Protein AF-A0A6V3ZD37-F1 (afdb_monomer)

pLDDT: mean 78.62, std 16.14, range [29.0, 93.31]

Solvent-accessible surface area (backbone atoms only — not comparable to full-atom values): 12031 Å² total; per-residue (Å²): 119,72,80,68,39,72,80,34,62,48,59,78,82,65,86,86,73,52,57,88,85,44,69,66,36,48,53,50,53,54,55,57,76,24,65,82,36,88,35,65,67,94,49,50,67,88,45,22,54,75,76,39,46,65,54,17,51,50,27,21,60,34,34,78,69,10,51,38,20,32,50,53,44,52,51,50,26,50,72,78,50,78,22,59,62,68,36,38,39,63,71,60,70,47,58,49,58,94,91,40,65,24,71,80,38,50,62,41,34,71,65,40,43,45,51,40,6,59,78,36,25,62,58,37,42,51,42,45,48,50,51,53,27,63,76,62,38,28,21,80,54,44,67,54,37,11,52,51,50,48,52,52,52,41,49,51,49,22,51,53,32,48,57,46,19,76,77,38,66,90,38,41,67,56,18,53,50,40,42,51,50,39,52,52,51,53,35,50,52,42,2,18,53,46,38,36,50,49,54,54,56,52,50,57,62,69,68,61,77,84,82,79,84,78,80,79,78,70,79,82,126

Secondary structure (DSSP, 8-state):
-HHHHTTS--SPPPTTS--TT-HHHHHHHHHHHTTT-SB--SS-TTTHHHH-HHHHHHHHHHHHTTHHHHHHHHHHHHHHSSGGGG--GGGGSSSEETTEE-TTSSTT-HHHHHHHHHHSHHHHHHHHHHHHHHHTTBPPPHHHHHHHHHHHHHHHHHHHHHHHHHH-GGGHHHHHHHHHHHHHHHHHHHHHHHHHHHHHHHHHHHH-SS-----------

Mean predicted aligned error: 9.12 Å

Foldseek 3Di:
DVPQLVVFFLDQDDLPPQPPPDLVSLVSVLLVVLQPFDAAQPAALVCLCVVCVPLLVVQLVVLQQLNLLLVLLQLLCVQQHVGLQCDFQLNCSRQDDPNDGSVPPQHSDSVSSSCCSRVPVLSSLVSSLSSLCVLRSHHHGSSVRSLVVVLVVLVVVLVVLVVVCVVPVVSVVVSVVSVVVSSSSSSSSSSSSSSSSVVSSVVVVVVDDDDDDPDDPDPDD

Nearest PDB structures (foldseek):
  8ywa-assembly1_B  TM=2.136E-01  e=8.972E+00  Homo sapiens

Radius of gyration: 17.99 Å; Cα contacts (8 Å, |Δi|>4): 292; chains: 1; bounding box: 51×39×46 Å

Sequence (221 aa):
MACILCLFPDTPPNSNEARKGSSMAQQSDLILARVNNANTFQVDLKDAPCVDPLACVANCVCSAYGCTACYWRKRVLEQYGNGIQDFVCFQGYMPKVCCVPTEGCFPGSPIGICLEGFCCTVFSLSITRIMVMDRKNIKPNGTDYQIIHFANCLGCLACVCMLASIVNPDLEEVAQCIDNLFTLVMLSVAGCMGVQIYHELKLDAKVAPTGAAPHAQQMER

Organism: NCBI:txid72548

Structure (mmCIF, N/CA/C/O backbone):
data_AF-A0A6V3ZD37-F1
#
_entry.id   AF-A0A6V3ZD37-F1
#
loop_
_atom_site.group_PDB
_atom_site.id
_atom_site.type_symbol
_atom_site.label_atom_id
_atom_site.label_alt_id
_atom_site.label_comp_id
_atom_site.label_asym_id
_atom_site.label_entity_id
_atom_site.label_seq_id
_atom_site.pdbx_PDB_ins_code
_atom_site.Cartn_x
_atom_site.Cartn_y
_atom_site.Cartn_z
_atom_site.occupancy
_atom_site.B_iso_or_equiv
_atom_site.auth_seq_id
_atom_site.auth_comp_id
_atom_site.auth_asym_id
_atom_site.auth_atom_id
_atom_site.pdbx_PDB_model_num
ATOM 1 N N . MET A 1 1 ? -8.548 -16.788 2.040 1.00 48.03 1 MET A N 1
ATOM 2 C CA . MET A 1 1 ? -8.857 -15.436 1.518 1.00 48.03 1 MET A CA 1
ATOM 3 C C . MET A 1 1 ? -9.719 -15.442 0.247 1.00 48.03 1 MET A C 1
ATOM 5 O O . MET A 1 1 ? -10.501 -14.518 0.091 1.00 48.03 1 MET A O 1
ATOM 9 N N . ALA A 1 2 ? -9.663 -16.472 -0.615 1.00 44.91 2 ALA A N 1
ATOM 10 C CA . ALA A 1 2 ? -10.411 -16.504 -1.885 1.00 44.91 2 ALA A CA 1
ATOM 11 C C . ALA A 1 2 ? -11.954 -16.432 -1.764 1.00 44.91 2 ALA A C 1
ATOM 13 O O . ALA A 1 2 ? -12.589 -15.807 -2.600 1.00 44.91 2 ALA A O 1
ATOM 14 N N . CYS A 1 3 ? -12.563 -17.007 -0.719 1.00 51.50 3 CYS A N 1
ATOM 15 C CA . CYS A 1 3 ? -14.029 -17.146 -0.645 1.00 51.50 3 CYS A CA 1
ATOM 16 C C . CYS A 1 3 ? -14.788 -15.824 -0.391 1.00 51.50 3 CYS A C 1
ATOM 18 O O . CYS A 1 3 ? -15.909 -15.659 -0.857 1.00 51.50 3 CYS A O 1
ATOM 20 N N . ILE A 1 4 ? -14.184 -14.870 0.332 1.00 61.41 4 ILE A N 1
ATOM 21 C CA . ILE A 1 4 ? -14.829 -13.583 0.674 1.00 61.41 4 ILE A CA 1
ATOM 22 C C . ILE A 1 4 ? -14.694 -12.576 -0.476 1.00 61.41 4 ILE A C 1
ATOM 24 O O . ILE A 1 4 ? -15.599 -11.783 -0.714 1.00 61.41 4 ILE A O 1
ATOM 28 N N . LEU A 1 5 ? -13.593 -12.634 -1.230 1.00 60.16 5 LEU A N 1
ATOM 29 C CA . LEU A 1 5 ? -13.347 -11.727 -2.354 1.00 60.16 5 LEU A CA 1
ATOM 30 C C . LEU A 1 5 ? -14.284 -11.989 -3.541 1.00 60.16 5 LEU A C 1
ATOM 32 O O . LEU A 1 5 ? -14.593 -11.054 -4.268 1.00 60.16 5 LEU A O 1
ATOM 36 N N . CYS A 1 6 ? -14.815 -13.210 -3.685 1.00 64.06 6 CYS A N 1
ATOM 37 C CA . CYS A 1 6 ? -15.828 -13.546 -4.692 1.00 64.06 6 CYS A CA 1
ATOM 38 C C . CYS A 1 6 ? -17.151 -12.777 -4.533 1.00 64.06 6 CYS A C 1
ATOM 40 O O . CYS A 1 6 ? -17.945 -12.752 -5.468 1.00 64.06 6 CYS A O 1
ATOM 42 N N . LEU A 1 7 ? -17.398 -12.163 -3.369 1.00 72.38 7 LEU A N 1
ATOM 43 C CA . LEU A 1 7 ? -18.562 -11.299 -3.146 1.00 72.38 7 LEU A CA 1
ATOM 44 C C . LEU A 1 7 ? -18.397 -9.915 -3.787 1.00 72.38 7 LEU A C 1
ATOM 46 O O . LEU A 1 7 ? -19.375 -9.180 -3.909 1.00 72.38 7 LEU A O 1
ATOM 50 N N . PHE A 1 8 ? -17.175 -9.558 -4.184 1.00 76.12 8 PHE A N 1
ATOM 51 C CA . PHE A 1 8 ? -16.855 -8.265 -4.766 1.00 76.12 8 PHE A CA 1
ATOM 52 C C . PHE A 1 8 ? -16.544 -8.409 -6.258 1.00 76.12 8 PHE A C 1
ATOM 54 O O . PHE A 1 8 ? -15.874 -9.369 -6.658 1.00 76.12 8 PHE A O 1
ATOM 61 N N . PRO A 1 9 ? -17.005 -7.457 -7.089 1.00 75.81 9 PRO A N 1
ATOM 62 C CA . PRO A 1 9 ? -16.735 -7.493 -8.515 1.00 75.81 9 PRO A CA 1
ATOM 63 C C . PRO A 1 9 ? -15.233 -7.346 -8.775 1.00 75.81 9 PRO A C 1
ATOM 65 O O . PRO A 1 9 ? -14.552 -6.533 -8.144 1.00 75.81 9 PRO A O 1
ATOM 68 N N . ASP A 1 10 ? -14.742 -8.153 -9.711 1.00 77.56 10 ASP A N 1
ATOM 69 C CA . ASP A 1 10 ? -13.376 -8.170 -10.243 1.00 77.56 10 ASP A CA 1
ATOM 70 C C . ASP A 1 10 ? -13.183 -7.192 -11.412 1.00 77.56 10 ASP A C 1
ATOM 72 O O . ASP A 1 10 ? -12.079 -7.034 -11.934 1.00 77.56 10 ASP A O 1
ATOM 76 N N . THR A 1 11 ? -14.254 -6.515 -11.816 1.00 74.25 11 THR A N 1
ATOM 77 C CA . THR A 1 11 ? -14.242 -5.486 -12.849 1.00 74.25 11 THR A CA 1
ATOM 78 C C . THR A 1 11 ? -13.875 -4.116 -12.276 1.00 74.25 11 THR A C 1
ATOM 80 O O . THR A 1 11 ? -14.224 -3.814 -11.128 1.00 74.25 11 THR A O 1
ATOM 83 N N . PRO A 1 12 ? -13.234 -3.242 -13.075 1.00 68.94 12 PRO A N 1
ATOM 84 C CA . PRO A 1 12 ? -12.983 -1.868 -12.667 1.00 68.94 12 PRO A CA 1
ATOM 85 C C . PRO A 1 12 ? -14.291 -1.127 -12.337 1.00 68.94 12 PRO A C 1
ATOM 87 O O . PRO A 1 12 ? -15.336 -1.434 -12.918 1.00 68.94 12 PRO A O 1
ATOM 90 N N . PRO A 1 13 ? -14.251 -0.136 -11.429 1.00 65.25 13 PRO A N 1
ATOM 91 C CA . PRO A 1 13 ? -15.408 0.707 -11.146 1.00 65.25 13 PRO A CA 1
ATOM 92 C C . PRO A 1 13 ? -15.837 1.465 -12.412 1.00 65.25 13 PRO A C 1
ATOM 94 O O . PRO A 1 13 ? -14.997 1.998 -13.130 1.00 65.25 13 PRO A O 1
ATOM 97 N N . ASN A 1 14 ? -17.138 1.533 -12.704 1.00 59.75 14 ASN A N 1
ATOM 98 C CA . ASN A 1 14 ? -17.637 2.269 -13.869 1.00 59.75 14 ASN A CA 1
ATOM 99 C C . ASN A 1 14 ? -17.376 3.779 -13.704 1.00 59.75 14 ASN A C 1
ATOM 101 O O . ASN A 1 14 ? -17.683 4.352 -12.658 1.00 59.75 14 ASN A O 1
ATOM 105 N N . SER A 1 15 ? -16.891 4.447 -14.760 1.00 53.34 15 SER A N 1
ATOM 106 C CA . SER A 1 15 ? -16.535 5.884 -14.779 1.00 53.34 15 SER A CA 1
ATOM 107 C C . SER A 1 15 ? -17.651 6.843 -14.334 1.00 53.34 15 SER A C 1
ATOM 109 O O . SER A 1 15 ? -17.397 8.015 -14.072 1.00 53.34 15 SER A 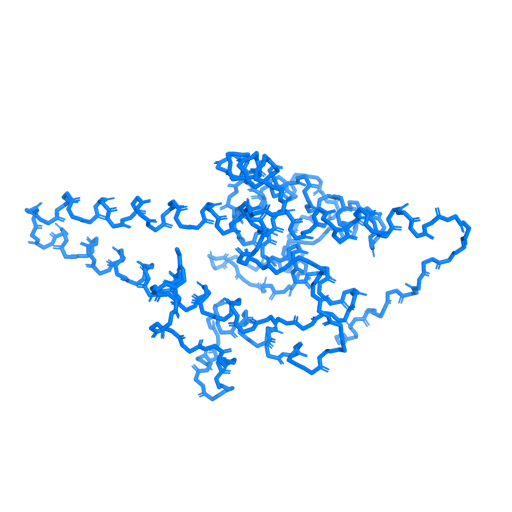O 1
ATOM 111 N N . ASN A 1 16 ? -18.896 6.365 -14.270 1.00 48.16 16 ASN A N 1
ATOM 112 C CA . ASN A 1 16 ? -20.088 7.180 -14.047 1.00 48.16 16 ASN A CA 1
ATOM 113 C C . ASN A 1 16 ? -20.525 7.276 -12.573 1.00 48.16 16 ASN A C 1
ATOM 115 O O . ASN A 1 16 ? -21.426 8.057 -12.279 1.00 48.16 16 ASN A O 1
ATOM 119 N N . GLU A 1 17 ? -19.893 6.545 -11.643 1.00 49.75 17 GLU A N 1
ATOM 120 C CA . GLU A 1 17 ? -20.200 6.632 -10.198 1.00 49.75 17 GLU A CA 1
ATOM 121 C C . GLU A 1 17 ? -19.166 7.431 -9.384 1.00 49.75 17 GLU A C 1
ATOM 123 O O . GLU A 1 17 ? -19.328 7.645 -8.179 1.00 49.75 17 GLU A O 1
ATOM 128 N N . ALA A 1 18 ? -18.120 7.946 -10.037 1.00 44.66 18 ALA A N 1
ATOM 129 C CA . ALA A 1 18 ? -17.144 8.834 -9.423 1.00 44.66 18 ALA A CA 1
ATOM 130 C C . ALA A 1 18 ? -17.809 10.175 -9.058 1.00 44.66 18 ALA A C 1
ATOM 132 O O . ALA A 1 18 ? -17.925 11.094 -9.873 1.00 44.66 18 ALA A O 1
ATOM 133 N N . ARG A 1 19 ? -18.263 10.309 -7.805 1.00 46.69 19 ARG A N 1
ATOM 134 C CA . ARG A 1 19 ? -18.633 11.599 -7.202 1.00 46.69 19 ARG A CA 1
ATOM 135 C C . ARG A 1 19 ? -17.448 12.560 -7.373 1.00 46.69 19 ARG A C 1
ATOM 137 O O . ARG A 1 19 ? -16.470 12.479 -6.629 1.00 46.69 19 ARG A O 1
ATOM 144 N N . LYS A 1 20 ? -17.532 13.453 -8.369 1.00 38.50 20 LYS A N 1
ATOM 145 C CA . LYS A 1 20 ? -16.529 14.487 -8.663 1.00 38.50 20 LYS A CA 1
ATOM 146 C C . LYS A 1 20 ? -16.158 15.221 -7.371 1.00 38.50 20 LYS A C 1
ATOM 148 O O . LYS A 1 20 ? -16.972 15.964 -6.830 1.00 38.50 20 LYS A O 1
ATOM 153 N N . GLY A 1 21 ? -14.936 15.002 -6.884 1.00 47.28 21 GLY A N 1
ATOM 154 C CA . GLY A 1 21 ? -14.346 15.772 -5.785 1.00 47.28 21 GLY A CA 1
ATOM 155 C C . GLY A 1 21 ? -14.012 15.017 -4.495 1.00 47.28 21 GLY A C 1
ATOM 156 O O . GLY A 1 21 ? -13.467 15.650 -3.593 1.00 47.28 21 GLY A O 1
ATOM 157 N N . SER A 1 22 ? -14.278 13.709 -4.370 1.00 53.25 22 SER A N 1
ATOM 158 C CA . SER A 1 22 ? -13.747 12.931 -3.237 1.00 53.25 22 SER A CA 1
ATOM 159 C C . SER A 1 22 ? -12.359 12.359 -3.554 1.00 53.25 22 SER A C 1
ATOM 161 O O . SER A 1 22 ? -12.077 11.953 -4.681 1.00 53.25 22 SER A O 1
ATOM 163 N N . SER A 1 23 ? -11.489 12.298 -2.543 1.00 50.44 23 SER A N 1
ATOM 164 C CA . SER A 1 23 ? -10.140 11.715 -2.645 1.00 50.44 23 SER A CA 1
ATOM 165 C C . SER A 1 23 ? -10.161 10.262 -3.165 1.00 50.44 23 SER A C 1
ATOM 167 O O . SER A 1 23 ? -9.268 9.846 -3.899 1.00 50.44 23 SER A O 1
ATOM 169 N N . MET A 1 24 ? -11.238 9.524 -2.874 1.00 50.50 24 MET A N 1
ATOM 170 C CA . MET A 1 24 ? -11.448 8.146 -3.326 1.00 50.50 24 MET A CA 1
ATOM 171 C C . MET A 1 24 ? -11.842 8.039 -4.810 1.00 50.50 24 MET A C 1
ATOM 173 O O . MET A 1 24 ? -11.389 7.124 -5.492 1.00 50.50 24 MET A O 1
ATOM 177 N N . ALA A 1 25 ? -12.643 8.982 -5.325 1.00 55.25 25 ALA A N 1
ATOM 178 C CA . ALA A 1 25 ? -13.020 9.032 -6.742 1.00 55.25 25 ALA A CA 1
ATOM 179 C C . ALA A 1 25 ? -11.803 9.319 -7.643 1.00 55.25 25 ALA A C 1
ATOM 181 O O . ALA A 1 25 ? -11.665 8.770 -8.732 1.00 55.25 25 ALA A O 1
ATOM 182 N N . GLN A 1 26 ? -10.860 10.122 -7.149 1.00 62.84 26 GLN A N 1
ATOM 183 C CA . GLN A 1 26 ? -9.615 10.406 -7.865 1.00 62.84 26 GLN A CA 1
ATOM 184 C C . GLN A 1 26 ? -8.709 9.171 -7.942 1.00 62.84 26 GLN A C 1
ATOM 186 O O . GLN A 1 26 ? -8.080 8.919 -8.967 1.00 62.84 26 GLN A O 1
ATOM 191 N N . GLN A 1 27 ? -8.686 8.349 -6.890 1.00 64.00 27 GLN A N 1
ATOM 192 C CA . GLN A 1 27 ? -7.941 7.092 -6.897 1.00 64.00 27 GLN A CA 1
ATOM 193 C C . GLN A 1 27 ? -8.547 6.070 -7.874 1.00 64.00 27 GLN A C 1
ATOM 195 O O . GLN A 1 27 ? -7.795 5.371 -8.554 1.00 64.00 27 GLN A O 1
ATOM 200 N N . SER A 1 28 ? -9.878 6.011 -8.013 1.00 64.44 28 SER A N 1
ATOM 201 C CA . SER A 1 28 ? -10.514 5.168 -9.036 1.00 64.44 28 SER A CA 1
ATOM 202 C C . SER A 1 28 ? -10.220 5.640 -10.461 1.00 64.44 28 SER A C 1
ATOM 204 O O . SER A 1 28 ? -9.951 4.796 -11.312 1.00 64.44 28 SER A O 1
ATOM 206 N N . ASP A 1 29 ? -10.186 6.953 -10.715 1.00 68.12 29 ASP A N 1
ATOM 207 C CA . ASP A 1 29 ? -9.852 7.511 -12.036 1.00 68.12 29 ASP A CA 1
ATOM 208 C C . ASP A 1 29 ? -8.417 7.166 -12.449 1.00 68.12 29 ASP A C 1
ATOM 210 O O . ASP A 1 29 ? -8.150 6.798 -13.595 1.00 68.12 29 ASP A O 1
ATOM 214 N N . LEU A 1 30 ? -7.487 7.203 -11.490 1.00 71.06 30 LEU A N 1
ATOM 215 C CA . LEU A 1 30 ? -6.129 6.721 -11.706 1.00 71.06 30 LEU A CA 1
ATOM 216 C C . LEU A 1 30 ? -6.144 5.235 -12.095 1.00 71.06 30 LEU A C 1
ATOM 218 O O . LEU A 1 30 ? -5.594 4.841 -13.124 1.00 71.06 30 LEU A O 1
ATOM 222 N N . ILE A 1 31 ? -6.799 4.383 -11.320 1.00 70.50 31 ILE A N 1
ATOM 223 C CA . ILE A 1 31 ? -6.832 2.948 -11.620 1.00 70.50 31 ILE A CA 1
ATOM 224 C C . ILE A 1 31 ? -7.479 2.681 -12.998 1.00 70.50 31 ILE A C 1
ATOM 226 O O . ILE A 1 31 ? -6.985 1.837 -13.747 1.00 70.50 31 ILE A O 1
ATOM 230 N N . LEU A 1 32 ? -8.510 3.445 -13.372 1.00 73.44 32 LEU A N 1
ATOM 231 C CA . LEU A 1 32 ? -9.180 3.386 -14.676 1.00 73.44 32 LEU A CA 1
ATOM 232 C C . LEU A 1 32 ? -8.264 3.762 -15.846 1.00 73.44 32 LEU A C 1
ATOM 234 O O . LEU A 1 32 ? -8.269 3.078 -16.869 1.00 73.44 32 LEU A O 1
ATOM 238 N N . ALA A 1 33 ? -7.420 4.784 -15.683 1.00 75.31 33 ALA A N 1
ATOM 239 C CA . ALA A 1 33 ? -6.459 5.198 -16.708 1.00 75.31 33 ALA A CA 1
ATOM 240 C C . ALA A 1 33 ? -5.453 4.091 -17.086 1.00 75.31 33 ALA A C 1
ATOM 242 O O . ALA A 1 33 ? -4.829 4.153 -18.141 1.00 75.31 33 ALA A O 1
ATOM 243 N N . ARG A 1 34 ? -5.305 3.064 -16.238 1.00 77.88 34 ARG A N 1
ATOM 244 C CA . ARG A 1 34 ? -4.321 1.980 -16.379 1.00 77.88 34 ARG A CA 1
ATOM 245 C C . ARG A 1 34 ? -4.940 0.652 -16.820 1.00 77.88 34 ARG A C 1
ATOM 247 O O . ARG A 1 34 ? -4.219 -0.330 -16.958 1.00 77.88 34 ARG A O 1
ATOM 254 N N . VAL A 1 35 ? -6.253 0.595 -17.060 1.00 75.88 35 VAL A N 1
ATOM 255 C CA . VAL A 1 35 ? -6.962 -0.644 -17.454 1.00 75.88 35 VAL A CA 1
ATOM 256 C C . VAL A 1 35 ? -6.418 -1.222 -18.768 1.00 75.88 35 VAL A C 1
ATOM 258 O O . VAL A 1 35 ? -6.339 -2.439 -18.921 1.00 75.88 35 VAL A O 1
ATOM 261 N N . ASN A 1 36 ? -5.987 -0.354 -19.687 1.00 76.75 36 ASN A N 1
ATOM 262 C CA . ASN A 1 36 ? -5.508 -0.729 -21.023 1.00 76.75 36 ASN A CA 1
ATOM 263 C C . ASN A 1 36 ? -3.981 -0.904 -21.116 1.00 76.75 36 ASN A C 1
ATOM 265 O O . ASN A 1 36 ? -3.445 -1.014 -22.217 1.00 76.75 36 ASN A O 1
ATOM 269 N N . ASN A 1 37 ? -3.275 -0.900 -19.986 1.00 82.25 37 ASN A N 1
ATOM 270 C CA . ASN A 1 37 ? -1.824 -1.051 -19.963 1.00 82.25 37 ASN A CA 1
ATOM 271 C C . ASN A 1 37 ? -1.384 -2.453 -20.433 1.00 82.25 37 ASN A C 1
ATOM 273 O O . ASN A 1 37 ? -2.094 -3.445 -20.243 1.00 82.25 37 ASN A O 1
ATOM 277 N N . ALA A 1 38 ? -0.201 -2.538 -21.050 1.00 79.69 38 ALA A N 1
ATOM 278 C CA . ALA A 1 38 ? 0.264 -3.759 -21.714 1.00 79.69 38 ALA A CA 1
ATOM 279 C C . ALA A 1 38 ? 0.796 -4.826 -20.741 1.00 79.69 38 ALA A C 1
ATOM 281 O O . ALA A 1 38 ? 0.645 -6.021 -20.999 1.00 79.69 38 ALA A O 1
ATOM 282 N N . ASN A 1 39 ? 1.403 -4.406 -19.627 1.00 85.69 39 ASN A N 1
ATOM 283 C CA . ASN A 1 39 ? 2.096 -5.303 -18.702 1.00 85.69 39 ASN A CA 1
ATOM 284 C C . ASN A 1 39 ? 1.239 -5.639 -17.475 1.00 85.69 39 ASN A C 1
ATOM 286 O O . ASN A 1 39 ? 0.312 -4.913 -17.131 1.00 85.69 39 ASN A O 1
ATOM 290 N N . THR A 1 40 ? 1.570 -6.722 -16.777 1.00 85.75 40 THR A N 1
ATOM 291 C CA . THR A 1 40 ? 0.999 -7.088 -15.469 1.00 85.75 40 THR A CA 1
ATOM 292 C C . THR A 1 40 ? 2.101 -7.124 -14.418 1.00 85.75 40 THR A C 1
ATOM 294 O O . THR A 1 40 ? 3.281 -7.232 -14.758 1.00 85.75 40 THR A O 1
ATOM 297 N N . PHE A 1 41 ? 1.726 -7.047 -13.141 1.00 85.19 41 PHE A N 1
ATOM 298 C CA . PHE A 1 41 ? 2.673 -7.339 -12.070 1.00 85.19 41 PHE A CA 1
ATOM 299 C C . PHE A 1 41 ? 3.192 -8.771 -12.196 1.00 85.19 41 PHE A C 1
ATOM 301 O O . PHE A 1 41 ? 2.477 -9.679 -12.614 1.00 85.19 41 PHE A O 1
ATOM 308 N N . GLN A 1 42 ? 4.443 -8.962 -11.804 1.00 86.25 42 GLN A N 1
ATOM 309 C CA . GLN A 1 42 ? 5.110 -10.262 -11.794 1.00 86.25 42 GLN A CA 1
ATOM 310 C C . GLN A 1 42 ? 4.614 -11.149 -10.658 1.00 86.25 42 GLN A C 1
ATOM 312 O O . GLN A 1 42 ? 4.596 -12.372 -10.769 1.00 86.25 42 GLN A O 1
ATOM 317 N N . VAL A 1 43 ? 4.207 -10.516 -9.559 1.00 87.94 43 VAL A N 1
ATOM 318 C CA . VAL A 1 43 ? 3.571 -11.171 -8.423 1.00 87.94 43 VAL A CA 1
ATOM 319 C C . VAL A 1 43 ? 2.199 -10.545 -8.230 1.00 87.94 43 VAL A C 1
ATOM 321 O O . VAL A 1 43 ? 2.080 -9.356 -7.927 1.00 87.94 43 VAL A O 1
ATOM 324 N N . ASP A 1 44 ? 1.155 -11.349 -8.385 1.00 87.12 44 ASP A N 1
ATOM 325 C CA . ASP A 1 44 ? -0.209 -10.936 -8.076 1.00 87.12 44 ASP A CA 1
ATOM 326 C C . ASP A 1 44 ? -0.366 -10.667 -6.577 1.00 87.12 44 ASP A C 1
ATOM 328 O O . ASP A 1 44 ? 0.250 -11.319 -5.733 1.00 87.12 44 ASP A O 1
ATOM 332 N N . LEU A 1 45 ? -1.242 -9.725 -6.221 1.00 86.25 45 LEU A N 1
ATOM 333 C CA . LEU A 1 45 ? -1.390 -9.284 -4.831 1.00 86.25 45 LEU A CA 1
ATOM 334 C C . LEU A 1 45 ? -1.890 -10.422 -3.924 1.00 86.25 45 LEU A C 1
ATOM 336 O O . LEU A 1 45 ? -1.475 -10.519 -2.773 1.00 86.25 45 LEU A O 1
ATOM 340 N N . LYS A 1 46 ? -2.725 -11.319 -4.467 1.00 86.12 46 LYS A N 1
ATOM 341 C CA . LYS A 1 46 ? -3.199 -12.543 -3.793 1.00 86.12 46 LYS A CA 1
ATOM 342 C C . LYS A 1 46 ? -2.104 -13.587 -3.566 1.00 86.12 46 LYS A C 1
ATOM 344 O O . LYS A 1 46 ? -2.204 -14.353 -2.613 1.00 86.12 46 LYS A O 1
ATOM 349 N N . ASP A 1 47 ? -1.093 -13.616 -4.431 1.00 88.31 47 ASP A N 1
ATOM 350 C CA . ASP A 1 47 ? -0.048 -14.640 -4.429 1.00 88.31 47 ASP A CA 1
ATOM 351 C C . ASP A 1 47 ? 1.194 -14.161 -3.666 1.00 88.31 47 ASP A C 1
ATOM 353 O O . ASP A 1 47 ? 2.025 -14.974 -3.267 1.00 88.31 47 ASP A O 1
ATOM 357 N N . ALA A 1 48 ? 1.296 -12.858 -3.376 1.00 88.19 48 ALA A N 1
ATOM 358 C CA . ALA A 1 48 ? 2.380 -12.261 -2.597 1.00 88.19 48 ALA A CA 1
ATOM 359 C C . ALA A 1 48 ? 2.676 -12.979 -1.260 1.00 88.19 48 ALA A C 1
ATOM 361 O O . ALA A 1 48 ? 3.853 -13.250 -1.002 1.00 88.19 48 ALA A O 1
ATOM 362 N N . PRO A 1 49 ? 1.679 -13.374 -0.437 1.00 87.94 49 PRO A N 1
ATOM 363 C CA . PRO A 1 49 ? 1.941 -14.131 0.788 1.00 87.94 49 PRO A CA 1
ATOM 364 C C . PRO A 1 49 ? 2.504 -15.534 0.535 1.00 87.94 49 PRO A C 1
ATOM 366 O O . PRO A 1 49 ? 3.170 -16.089 1.402 1.00 87.94 49 PRO A O 1
ATOM 369 N N . CYS A 1 50 ? 2.220 -16.130 -0.625 1.00 90.25 50 CYS A N 1
ATOM 370 C CA . CYS A 1 50 ? 2.676 -17.472 -0.981 1.00 90.25 50 CYS A CA 1
ATOM 371 C C . CYS A 1 50 ? 4.063 -17.457 -1.634 1.00 90.25 50 CYS A C 1
ATOM 373 O O . CYS A 1 50 ? 4.836 -18.390 -1.433 1.00 90.25 50 CYS A O 1
ATOM 375 N N . VAL A 1 51 ? 4.378 -16.411 -2.401 1.00 90.88 51 VAL A N 1
ATOM 376 C CA . VAL A 1 51 ? 5.664 -16.260 -3.097 1.00 90.88 51 VAL A CA 1
ATOM 377 C C . VAL A 1 51 ? 6.782 -15.885 -2.128 1.00 90.88 51 VAL A C 1
ATOM 379 O O . VAL A 1 51 ? 7.859 -16.476 -2.186 1.00 90.88 51 VAL A O 1
ATOM 382 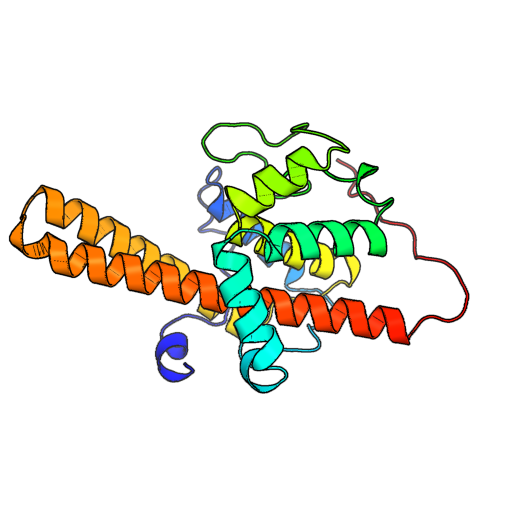N N . ASP A 1 52 ? 6.534 -14.928 -1.231 1.00 90.25 52 ASP A N 1
ATOM 383 C CA . ASP A 1 52 ? 7.507 -14.518 -0.216 1.00 90.25 52 ASP A CA 1
ATOM 384 C C . ASP A 1 52 ? 6.800 -14.205 1.119 1.00 90.25 52 ASP A C 1
ATOM 386 O O . ASP A 1 52 ? 6.537 -13.040 1.446 1.00 90.25 52 ASP A O 1
ATOM 390 N N . PRO A 1 53 ? 6.456 -15.244 1.908 1.00 90.19 53 PRO A N 1
ATOM 391 C CA . PRO A 1 53 ? 5.720 -15.074 3.161 1.00 90.19 53 PRO A CA 1
ATOM 392 C C . PRO A 1 53 ? 6.498 -14.241 4.180 1.00 90.19 53 PRO A C 1
ATOM 394 O O . PRO A 1 53 ? 5.908 -13.442 4.907 1.00 90.19 53 PRO A O 1
ATOM 397 N N . LEU A 1 54 ? 7.825 -14.399 4.227 1.00 90.12 54 LEU A N 1
ATOM 398 C CA . LEU A 1 54 ? 8.675 -13.670 5.164 1.00 90.12 54 LEU A CA 1
ATOM 399 C C . LEU A 1 54 ? 8.728 -12.187 4.808 1.00 90.12 54 LEU A C 1
ATOM 401 O O . LEU A 1 54 ? 8.547 -11.352 5.694 1.00 90.12 54 LEU A O 1
ATOM 405 N N . ALA A 1 55 ? 8.903 -11.847 3.528 1.00 88.88 55 ALA A N 1
ATOM 406 C CA . ALA A 1 55 ? 8.830 -10.457 3.096 1.00 88.88 55 ALA A CA 1
ATOM 407 C C . ALA A 1 55 ? 7.426 -9.877 3.308 1.00 88.88 55 ALA A C 1
ATOM 409 O O . ALA A 1 55 ? 7.308 -8.724 3.716 1.00 88.88 55 ALA A O 1
ATOM 410 N N . CYS A 1 56 ? 6.360 -10.650 3.087 1.00 90.31 56 CYS A N 1
ATOM 411 C CA . CYS A 1 56 ? 4.991 -10.194 3.325 1.00 90.31 56 CYS A CA 1
ATOM 412 C C . CYS A 1 56 ? 4.759 -9.838 4.802 1.00 90.31 56 CYS A C 1
ATOM 414 O O . CYS A 1 56 ? 4.248 -8.758 5.104 1.00 90.31 56 CYS A O 1
ATOM 416 N N . VAL A 1 57 ? 5.172 -10.708 5.729 1.00 91.00 57 VAL A N 1
ATOM 417 C CA . VAL A 1 57 ? 5.048 -10.470 7.177 1.00 91.00 57 VAL A CA 1
ATOM 418 C C . VAL A 1 57 ? 5.945 -9.319 7.626 1.00 91.00 57 VAL A C 1
ATOM 420 O O . VAL A 1 57 ? 5.481 -8.439 8.349 1.00 91.00 57 VAL A O 1
ATOM 423 N N . ALA A 1 58 ? 7.196 -9.270 7.162 1.00 91.12 58 ALA A N 1
ATOM 424 C CA . ALA A 1 58 ? 8.113 -8.179 7.484 1.00 91.12 58 ALA A CA 1
ATOM 425 C C . ALA A 1 58 ? 7.556 -6.828 7.013 1.00 91.12 58 ALA A C 1
ATOM 427 O O . ALA A 1 58 ? 7.501 -5.880 7.792 1.00 91.12 58 ALA A O 1
ATOM 428 N N . ASN A 1 59 ? 7.062 -6.752 5.773 1.00 91.00 59 ASN A N 1
ATOM 429 C CA . ASN A 1 59 ? 6.434 -5.543 5.253 1.00 91.00 59 ASN A CA 1
ATOM 430 C C . ASN A 1 59 ? 5.160 -5.189 6.026 1.00 91.00 59 ASN A C 1
ATOM 432 O O . ASN A 1 59 ? 4.952 -4.008 6.284 1.00 91.00 59 ASN A O 1
ATOM 436 N N . CYS A 1 60 ? 4.339 -6.163 6.426 1.00 89.00 60 CYS A N 1
ATOM 437 C CA . CYS A 1 60 ? 3.130 -5.944 7.227 1.00 89.00 60 CYS A CA 1
ATOM 438 C C . CYS A 1 60 ? 3.461 -5.316 8.594 1.00 89.00 60 CYS A C 1
ATOM 440 O O . CYS A 1 60 ? 2.960 -4.240 8.924 1.00 89.00 60 CYS A O 1
ATOM 442 N N . VAL A 1 61 ? 4.388 -5.918 9.348 1.00 89.38 61 VAL A N 1
ATOM 443 C CA . VAL A 1 61 ? 4.806 -5.424 10.672 1.00 89.38 61 VAL A CA 1
ATOM 444 C C . VAL A 1 61 ? 5.497 -4.067 10.559 1.00 89.38 61 VAL A C 1
ATOM 446 O O . VAL A 1 61 ? 5.171 -3.140 11.292 1.00 89.38 61 VAL A O 1
ATOM 449 N N . CYS A 1 62 ? 6.414 -3.901 9.607 1.00 88.12 62 CYS A N 1
ATOM 450 C CA . CYS A 1 62 ? 7.098 -2.626 9.408 1.00 88.12 62 CYS A CA 1
ATOM 451 C C . CYS A 1 62 ? 6.178 -1.537 8.824 1.00 88.12 62 CYS A C 1
ATOM 453 O O . CYS A 1 62 ? 6.481 -0.354 8.977 1.00 88.12 62 CYS A O 1
ATOM 455 N N . SER A 1 63 ? 5.052 -1.900 8.194 1.00 86.62 63 SER A N 1
ATOM 456 C CA . SER A 1 63 ? 4.023 -0.939 7.766 1.00 86.62 63 SER A CA 1
ATOM 457 C C . SER A 1 63 ? 3.252 -0.390 8.960 1.00 86.62 63 SER A C 1
ATOM 459 O O . SER A 1 63 ? 2.936 0.791 8.963 1.00 86.62 63 SER A O 1
ATOM 461 N N . ALA A 1 64 ? 3.032 -1.180 10.017 1.00 84.94 64 ALA A N 1
ATOM 462 C CA . ALA A 1 64 ? 2.399 -0.679 11.242 1.00 84.94 64 ALA A CA 1
ATOM 463 C C . ALA A 1 64 ? 3.173 0.496 11.875 1.00 84.94 64 ALA A C 1
ATOM 465 O O . ALA A 1 64 ? 2.586 1.337 12.547 1.00 84.94 64 ALA A O 1
ATOM 466 N N . TYR A 1 65 ? 4.480 0.582 11.606 1.00 86.38 65 TYR A N 1
ATOM 467 C CA . TYR A 1 65 ? 5.355 1.663 12.057 1.00 86.38 65 TYR A CA 1
ATOM 468 C C . TYR A 1 65 ? 5.778 2.620 10.931 1.00 86.38 65 TYR A C 1
ATOM 470 O O . TYR A 1 65 ? 6.758 3.332 11.098 1.00 86.38 65 TYR A O 1
ATOM 478 N N . GLY A 1 66 ? 5.139 2.611 9.757 1.00 84.69 66 GLY A N 1
ATOM 479 C CA . GLY A 1 66 ? 5.469 3.505 8.632 1.00 84.69 66 GLY A CA 1
ATOM 480 C C . GLY A 1 66 ? 6.821 3.261 7.937 1.00 84.69 66 GLY A C 1
ATOM 481 O O . GLY A 1 66 ? 7.059 3.772 6.842 1.00 84.69 66 GLY A O 1
ATOM 482 N N . CYS A 1 67 ? 7.705 2.438 8.509 1.00 88.25 67 CYS A N 1
ATOM 483 C CA . CYS A 1 67 ? 9.043 2.145 7.988 1.00 88.25 67 CYS A CA 1
ATOM 484 C C . CYS A 1 67 ? 9.010 1.589 6.560 1.00 88.25 67 CYS A C 1
ATOM 486 O O . CYS A 1 67 ? 9.789 2.019 5.709 1.00 88.25 67 CYS A O 1
ATOM 488 N N . THR A 1 68 ? 8.089 0.659 6.291 1.00 88.31 68 THR A N 1
ATOM 489 C CA . THR A 1 68 ? 7.909 0.045 4.967 1.00 88.31 68 THR A CA 1
ATOM 490 C C . THR A 1 68 ? 7.546 1.087 3.913 1.00 88.31 68 THR A C 1
ATOM 492 O O . THR A 1 68 ? 8.137 1.106 2.834 1.00 88.31 68 THR A O 1
ATOM 495 N N . ALA A 1 69 ? 6.616 1.988 4.237 1.00 88.94 69 ALA A N 1
ATOM 496 C CA . ALA A 1 69 ? 6.190 3.052 3.336 1.00 88.94 69 ALA A CA 1
ATOM 497 C C . ALA A 1 69 ? 7.349 4.002 3.012 1.00 88.94 69 ALA A C 1
ATOM 499 O O . ALA A 1 69 ? 7.663 4.205 1.841 1.00 88.94 69 ALA A O 1
ATOM 500 N N . CYS A 1 70 ? 8.061 4.488 4.033 1.00 91.06 70 CYS A N 1
ATOM 501 C CA . CYS A 1 70 ? 9.232 5.350 3.858 1.00 91.06 70 CYS A CA 1
ATOM 502 C C . CYS A 1 70 ? 10.315 4.689 2.994 1.00 91.06 70 CYS A C 1
ATOM 504 O O . CYS A 1 70 ? 10.872 5.310 2.084 1.00 91.06 70 CYS A O 1
ATOM 506 N N . TYR A 1 71 ? 10.613 3.419 3.278 1.00 92.25 71 TYR A N 1
ATOM 507 C CA . TYR A 1 71 ? 11.654 2.666 2.593 1.00 92.25 71 TYR A CA 1
ATOM 508 C C . TYR A 1 71 ? 11.326 2.455 1.113 1.00 92.25 71 TYR A C 1
ATOM 510 O O . TYR A 1 71 ? 12.139 2.806 0.254 1.00 92.25 71 TYR A O 1
ATOM 518 N N . TRP A 1 72 ? 10.139 1.927 0.796 1.00 92.38 72 TRP A N 1
ATOM 519 C CA . TRP A 1 72 ? 9.757 1.670 -0.593 1.00 92.38 72 TRP A CA 1
ATOM 520 C C . TRP A 1 72 ? 9.585 2.954 -1.385 1.00 92.38 72 TRP A C 1
ATOM 522 O O . TRP A 1 72 ? 10.037 3.015 -2.527 1.00 92.38 72 TRP A O 1
ATOM 532 N N . ARG A 1 73 ? 9.017 3.999 -0.773 1.00 90.94 73 ARG A N 1
ATOM 533 C CA . ARG A 1 73 ? 8.876 5.307 -1.411 1.00 90.94 73 ARG A CA 1
ATOM 534 C C . ARG A 1 73 ? 10.233 5.859 -1.832 1.00 90.94 73 ARG A C 1
ATOM 536 O O . ARG A 1 73 ? 10.415 6.215 -2.994 1.00 90.94 73 ARG A O 1
ATOM 543 N N . LYS A 1 74 ? 11.206 5.861 -0.915 1.00 90.94 74 LYS A N 1
ATOM 544 C CA . LYS A 1 74 ? 12.579 6.290 -1.200 1.00 90.94 74 LYS A CA 1
ATOM 545 C C . LYS A 1 74 ? 13.218 5.440 -2.302 1.00 90.94 74 LYS A C 1
ATOM 547 O O . LYS A 1 74 ? 13.743 5.996 -3.259 1.00 90.94 74 LYS A O 1
ATOM 552 N N . ARG A 1 75 ? 13.134 4.109 -2.206 1.00 90.31 75 ARG A N 1
ATOM 553 C CA . ARG A 1 75 ? 13.737 3.191 -3.189 1.00 90.31 75 ARG A CA 1
ATOM 554 C C . ARG A 1 75 ? 13.164 3.360 -4.595 1.00 90.31 75 ARG A C 1
ATOM 556 O O . ARG A 1 75 ? 13.918 3.361 -5.559 1.00 90.31 75 ARG A O 1
ATOM 563 N N . VAL A 1 76 ? 11.850 3.529 -4.719 1.00 89.50 76 VAL A N 1
ATOM 564 C CA . VAL A 1 76 ? 11.180 3.750 -6.011 1.00 89.50 76 VAL A CA 1
ATOM 565 C C . VAL A 1 76 ? 11.580 5.095 -6.621 1.00 89.50 76 VAL A C 1
ATOM 567 O O . VAL A 1 76 ? 11.800 5.170 -7.828 1.00 89.50 76 VAL A O 1
ATOM 570 N N . LEU A 1 77 ? 11.736 6.145 -5.808 1.00 88.38 77 LEU A N 1
ATOM 571 C CA . LEU A 1 77 ? 12.216 7.452 -6.274 1.00 88.38 77 LEU A CA 1
ATOM 572 C C . LEU A 1 77 ? 13.685 7.421 -6.704 1.00 88.38 77 LEU A C 1
ATOM 574 O O . LEU A 1 77 ? 14.041 8.048 -7.695 1.00 88.38 77 LEU A O 1
ATOM 578 N N . GLU A 1 78 ? 14.530 6.682 -5.989 1.00 88.62 78 GLU A N 1
ATOM 579 C CA . GLU A 1 78 ? 15.935 6.475 -6.362 1.00 88.62 78 GLU A CA 1
ATOM 580 C C . GLU A 1 78 ? 16.082 5.659 -7.649 1.00 88.62 78 GLU A C 1
ATOM 582 O O . GLU A 1 78 ? 17.006 5.900 -8.419 1.00 88.62 78 GLU A O 1
ATOM 587 N N . GLN A 1 79 ? 15.183 4.705 -7.893 1.00 84.88 79 GLN A N 1
ATOM 588 C CA . GLN A 1 79 ? 15.273 3.820 -9.051 1.00 84.88 79 GLN A CA 1
ATOM 589 C C . GLN A 1 79 ? 14.643 4.404 -10.322 1.00 84.88 79 GLN A C 1
ATOM 591 O O . GLN A 1 79 ? 15.181 4.208 -11.409 1.00 84.88 79 GLN A O 1
ATOM 596 N N . TYR A 1 80 ? 13.507 5.098 -10.207 1.00 82.75 80 TYR A N 1
ATOM 597 C CA . TYR A 1 80 ? 12.766 5.613 -11.365 1.00 82.75 80 TYR A CA 1
ATOM 598 C C . TYR A 1 80 ? 12.775 7.148 -11.483 1.00 82.75 80 TYR A C 1
ATOM 600 O O . TYR A 1 80 ? 12.217 7.685 -12.439 1.00 82.75 80 TYR A O 1
ATOM 608 N N . GLY A 1 81 ? 13.374 7.880 -10.545 1.00 79.19 81 GLY A N 1
ATOM 609 C CA . GLY A 1 81 ? 13.503 9.342 -10.584 1.00 79.19 81 GLY A CA 1
ATOM 610 C C . GLY A 1 81 ? 14.922 9.810 -10.259 1.00 79.19 81 GLY A C 1
ATOM 611 O O . GLY A 1 81 ? 15.859 9.018 -10.223 1.00 79.19 81 GLY A O 1
ATOM 612 N N . ASN A 1 82 ? 15.078 11.101 -9.976 1.00 80.88 82 ASN A N 1
ATOM 613 C CA . ASN A 1 82 ? 16.331 11.717 -9.527 1.00 80.88 82 ASN A CA 1
ATOM 614 C C . ASN A 1 82 ? 16.520 11.606 -7.999 1.00 80.88 82 ASN A C 1
ATOM 616 O O . ASN A 1 82 ? 17.096 12.488 -7.354 1.00 80.88 82 ASN A O 1
ATOM 620 N N . GLY A 1 83 ? 16.004 10.535 -7.389 1.00 82.62 83 GLY A N 1
ATOM 621 C CA . GLY A 1 83 ? 16.052 10.319 -5.946 1.00 82.62 83 GLY A CA 1
ATOM 622 C C . GLY A 1 83 ? 15.108 11.229 -5.162 1.00 82.62 83 GLY A C 1
ATOM 623 O O . GLY A 1 83 ? 14.032 11.600 -5.624 1.00 82.62 83 GLY A O 1
ATOM 624 N N . ILE A 1 84 ? 15.509 11.577 -3.935 1.00 83.00 84 ILE A N 1
ATOM 625 C CA . ILE A 1 84 ? 14.675 12.332 -2.981 1.00 83.00 84 ILE A CA 1
ATOM 626 C C . ILE A 1 84 ? 14.279 13.712 -3.528 1.00 83.00 84 ILE A C 1
ATOM 628 O O . ILE A 1 84 ? 13.239 14.219 -3.132 1.00 83.00 84 ILE A O 1
ATOM 632 N N . GLN A 1 85 ? 15.039 14.286 -4.465 1.00 82.81 85 GLN A N 1
ATOM 633 C CA . GLN A 1 85 ? 14.759 15.607 -5.044 1.00 82.81 85 GLN A CA 1
ATOM 634 C C . GLN A 1 85 ? 13.448 15.657 -5.838 1.00 82.81 85 GLN A C 1
ATOM 636 O O . GLN A 1 85 ? 12.773 16.682 -5.834 1.00 82.81 85 GLN A O 1
ATOM 641 N N . ASP A 1 86 ? 13.051 14.535 -6.442 1.00 83.06 86 ASP A N 1
ATOM 642 C CA . ASP A 1 86 ? 11.787 14.409 -7.178 1.00 83.06 86 ASP A CA 1
ATOM 643 C C . ASP A 1 86 ? 10.604 14.064 -6.257 1.00 83.06 86 ASP A C 1
ATOM 645 O O . ASP A 1 86 ? 9.480 13.835 -6.725 1.00 83.06 86 ASP A O 1
ATOM 649 N N . PHE A 1 87 ? 10.838 13.988 -4.942 1.00 84.69 87 PHE A N 1
ATOM 650 C CA . PHE A 1 87 ? 9.773 13.743 -3.987 1.00 84.69 87 PHE A CA 1
ATOM 651 C C . PHE A 1 87 ? 8.801 14.920 -3.971 1.00 84.69 87 PHE A C 1
ATOM 653 O O . PHE A 1 87 ? 9.168 16.057 -3.675 1.00 84.69 87 PHE A O 1
ATOM 660 N N . VAL A 1 88 ? 7.534 14.599 -4.210 1.00 85.19 88 VAL A N 1
ATOM 661 C CA . VAL A 1 88 ? 6.376 15.439 -3.915 1.00 85.19 88 VAL A CA 1
ATOM 662 C C . VAL A 1 88 ? 5.388 14.566 -3.148 1.00 85.19 88 VAL A C 1
ATOM 664 O O . VAL A 1 88 ? 5.261 13.371 -3.444 1.00 85.19 88 VAL A O 1
ATOM 667 N N . CYS A 1 89 ? 4.692 15.145 -2.168 1.00 83.06 89 CYS A N 1
ATOM 668 C CA . CYS A 1 89 ? 3.690 14.438 -1.374 1.00 83.06 89 CYS A CA 1
ATOM 669 C C . CYS A 1 89 ? 2.666 13.727 -2.281 1.00 83.06 89 CYS A C 1
ATOM 671 O O . CYS A 1 89 ? 2.071 14.341 -3.172 1.00 83.06 89 CYS A O 1
ATOM 673 N N . PHE A 1 90 ? 2.527 12.407 -2.109 1.00 82.00 90 PHE A N 1
ATOM 674 C CA . PHE A 1 90 ? 1.713 11.518 -2.950 1.00 82.00 90 PHE A CA 1
ATOM 675 C C . PHE A 1 90 ? 1.975 11.636 -4.465 1.00 82.00 90 PHE A C 1
ATOM 677 O O . PHE A 1 90 ? 1.115 11.285 -5.269 1.00 82.00 90 PHE A O 1
ATOM 684 N N . GLN A 1 91 ? 3.140 12.151 -4.873 1.00 79.44 91 GLN A N 1
ATOM 685 C CA . GLN A 1 91 ? 3.543 12.428 -6.260 1.00 79.44 91 GLN A CA 1
ATOM 686 C C . GLN A 1 91 ? 2.506 13.228 -7.080 1.00 79.44 91 GLN A C 1
ATOM 688 O O . GLN A 1 91 ? 2.479 13.136 -8.304 1.00 79.44 91 GLN A O 1
ATOM 693 N N . GLY A 1 92 ? 1.623 13.989 -6.422 1.00 76.00 92 GLY A N 1
ATOM 694 C CA . GLY A 1 92 ? 0.525 14.700 -7.086 1.00 76.00 92 GLY A CA 1
ATOM 695 C C . GLY A 1 92 ? -0.638 13.817 -7.567 1.00 76.00 92 GLY A C 1
ATOM 696 O O . GLY A 1 92 ? -1.565 14.339 -8.181 1.00 76.00 92 GLY A O 1
ATOM 697 N N . TYR A 1 93 ? -0.639 12.513 -7.267 1.00 76.31 93 TYR A N 1
ATOM 698 C CA . TYR A 1 93 ? -1.759 11.609 -7.566 1.00 76.31 93 TYR A CA 1
ATOM 699 C C . TYR A 1 93 ? -2.988 11.886 -6.693 1.00 76.31 93 TYR A C 1
ATOM 701 O O . TYR A 1 93 ? -4.121 11.682 -7.117 1.00 76.31 93 TYR A O 1
ATOM 709 N N . MET A 1 94 ? -2.770 12.369 -5.470 1.00 73.88 94 MET A N 1
ATOM 710 C CA . MET A 1 94 ? -3.832 12.811 -4.572 1.00 73.88 94 MET A CA 1
ATOM 711 C C . MET A 1 94 ? -3.644 14.301 -4.330 1.00 73.88 94 MET A C 1
ATOM 713 O O . MET A 1 94 ? -2.715 14.626 -3.605 1.00 73.88 94 MET A O 1
ATOM 717 N N . PRO A 1 95 ? -4.467 15.203 -4.895 1.00 65.81 95 PRO A N 1
ATOM 718 C CA . PRO A 1 95 ? -4.276 16.654 -4.784 1.00 65.81 95 PRO A CA 1
ATOM 719 C C . PRO A 1 95 ? -4.625 17.223 -3.401 1.00 65.81 95 PRO A C 1
ATOM 721 O O . PRO A 1 95 ? -4.227 18.341 -3.072 1.00 65.81 95 PRO A O 1
ATOM 724 N N . LYS A 1 96 ? -5.394 16.485 -2.588 1.00 70.94 96 LYS A N 1
ATOM 725 C CA . LYS A 1 96 ? -5.776 16.887 -1.228 1.00 70.94 96 LYS A CA 1
ATOM 726 C C . LYS A 1 96 ? -5.843 15.682 -0.296 1.00 70.94 96 LYS A C 1
ATOM 728 O O . LYS A 1 96 ? -6.429 14.664 -0.657 1.00 70.94 96 LYS A O 1
ATOM 733 N N . VAL A 1 97 ? -5.329 15.845 0.920 1.00 67.56 97 VAL A N 1
ATOM 734 C CA . VAL A 1 97 ? -5.511 14.909 2.041 1.00 67.56 97 VAL A CA 1
ATOM 735 C C . VAL A 1 97 ? -5.955 15.713 3.258 1.00 67.56 97 VAL A C 1
ATOM 737 O O . VAL A 1 97 ? -5.319 16.702 3.604 1.00 67.56 97 VAL A O 1
ATOM 740 N N . CYS A 1 98 ? -7.079 15.333 3.874 1.00 62.16 98 CYS A N 1
ATOM 741 C CA . CYS A 1 98 ? -7.644 16.009 5.054 1.00 62.16 98 CYS A CA 1
ATOM 742 C C . CYS A 1 98 ? -7.688 17.546 4.926 1.00 62.16 98 CYS A C 1
ATOM 744 O O . CYS A 1 98 ? -7.201 18.267 5.791 1.00 62.16 98 CYS A O 1
ATOM 746 N N . CYS A 1 99 ? -8.247 18.046 3.818 1.00 65.62 99 CYS A N 1
ATOM 747 C CA . CYS A 1 99 ? -8.362 19.477 3.485 1.00 65.62 99 CYS A CA 1
ATOM 748 C C . CYS A 1 99 ? -7.039 20.219 3.215 1.00 65.62 99 CYS A C 1
ATOM 750 O O . CYS A 1 99 ? -7.083 21.387 2.829 1.00 65.62 99 CYS A O 1
ATOM 752 N N . VAL A 1 100 ? -5.886 19.558 3.334 1.00 69.94 100 VAL A N 1
ATOM 753 C CA . VAL A 1 100 ? -4.578 20.131 3.007 1.00 69.94 100 VAL A CA 1
ATOM 754 C C . VAL A 1 100 ? -4.258 19.847 1.536 1.00 69.94 100 VAL A C 1
ATOM 756 O O . VAL A 1 100 ? -4.324 18.684 1.119 1.00 69.94 100 VAL A O 1
ATOM 759 N N . PRO A 1 101 ? -3.943 20.874 0.722 1.00 72.44 101 PRO A N 1
ATOM 760 C CA . PRO A 1 101 ? -3.430 20.658 -0.621 1.00 72.44 101 PRO A CA 1
ATOM 761 C C . PRO A 1 101 ? -2.060 19.989 -0.526 1.00 72.44 101 PRO A C 1
ATOM 763 O O . PRO A 1 101 ? -1.174 20.450 0.185 1.00 72.44 101 PRO A O 1
ATOM 766 N N . THR A 1 102 ? -1.899 18.883 -1.234 1.00 72.56 102 THR A N 1
ATOM 767 C CA . THR A 1 102 ? -0.638 18.129 -1.291 1.00 72.56 102 THR A CA 1
ATOM 768 C C . THR A 1 102 ? 0.304 18.697 -2.355 1.00 72.56 102 THR A C 1
ATOM 770 O O . THR A 1 102 ? 1.496 18.380 -2.368 1.00 72.56 102 THR A O 1
ATOM 773 N N . GLU A 1 103 ? -0.218 19.549 -3.246 1.00 67.00 103 GLU A N 1
ATOM 774 C CA . GLU A 1 103 ? 0.551 20.241 -4.274 1.00 67.00 103 GLU A CA 1
ATOM 775 C C . GLU A 1 103 ? 1.611 21.134 -3.622 1.00 67.00 103 GLU A C 1
ATOM 777 O O . GLU A 1 103 ? 1.297 22.074 -2.896 1.00 67.00 103 GLU A O 1
ATOM 782 N N . GLY A 1 104 ? 2.886 20.819 -3.859 1.00 65.81 104 GLY A N 1
ATOM 783 C CA . GLY A 1 104 ? 4.003 21.574 -3.289 1.00 65.81 104 GLY A CA 1
ATOM 784 C C . GLY A 1 104 ? 4.275 21.302 -1.805 1.00 65.81 104 GLY A C 1
ATOM 785 O O . GLY A 1 104 ? 5.091 22.004 -1.210 1.00 65.81 104 GLY A O 1
ATOM 786 N N . CYS A 1 105 ? 3.653 20.285 -1.194 1.00 68.75 105 CYS A N 1
ATOM 787 C CA . CYS A 1 105 ? 4.014 19.872 0.162 1.00 68.75 105 CYS A CA 1
ATOM 788 C C . CYS A 1 105 ? 5.396 19.202 0.175 1.00 68.75 105 CYS A C 1
ATOM 790 O O . CYS A 1 105 ? 5.575 18.114 -0.376 1.00 68.75 105 CYS A O 1
ATOM 792 N N . PHE A 1 106 ? 6.346 19.852 0.857 1.00 71.94 106 PHE A N 1
ATOM 793 C CA . PHE A 1 106 ? 7.700 19.364 1.156 1.00 71.94 106 PHE A CA 1
ATOM 794 C C . PHE A 1 106 ? 8.473 18.808 -0.061 1.00 71.94 106 PHE A C 1
ATOM 796 O O . PHE A 1 106 ? 8.941 17.666 0.001 1.00 71.94 106 PHE A O 1
ATOM 803 N N . PRO A 1 107 ? 8.639 19.582 -1.154 1.00 79.81 107 PRO A N 1
ATOM 804 C CA . PRO A 1 107 ? 9.366 19.115 -2.328 1.00 79.81 107 PRO A CA 1
ATOM 805 C C . PRO A 1 107 ? 10.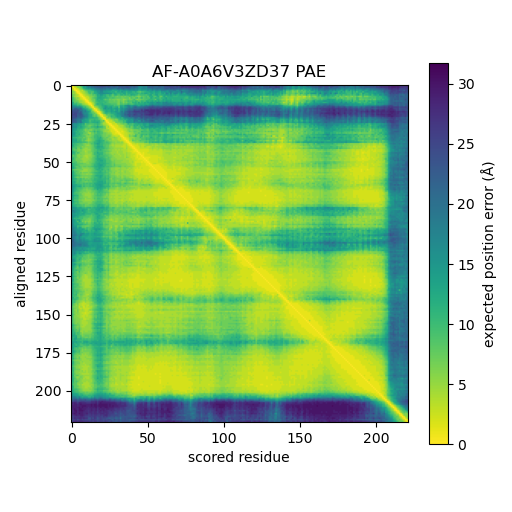813 18.787 -1.959 1.00 79.81 107 PRO A C 1
ATOM 807 O O . PRO A 1 107 ? 11.456 19.533 -1.218 1.00 79.81 107 PRO A O 1
ATOM 810 N N . GLY A 1 108 ? 11.324 17.661 -2.448 1.00 79.69 108 GLY A N 1
ATOM 811 C CA . GLY A 1 108 ? 12.728 17.299 -2.260 1.00 79.69 108 GLY A CA 1
ATOM 812 C C . GLY A 1 108 ? 13.130 16.948 -0.822 1.00 79.69 108 GLY A C 1
ATOM 813 O O . GLY A 1 108 ? 14.320 16.884 -0.514 1.00 79.69 108 GLY A O 1
ATOM 814 N N . SER A 1 109 ? 12.171 16.770 0.095 1.00 83.94 109 SER A N 1
ATOM 815 C CA . SER A 1 109 ? 12.470 16.639 1.523 1.00 83.94 109 SER A CA 1
ATOM 816 C C . SER A 1 109 ? 12.334 15.200 2.034 1.00 83.94 109 SER A C 1
ATOM 818 O O . SER A 1 109 ? 11.263 14.599 1.906 1.00 83.94 109 SER 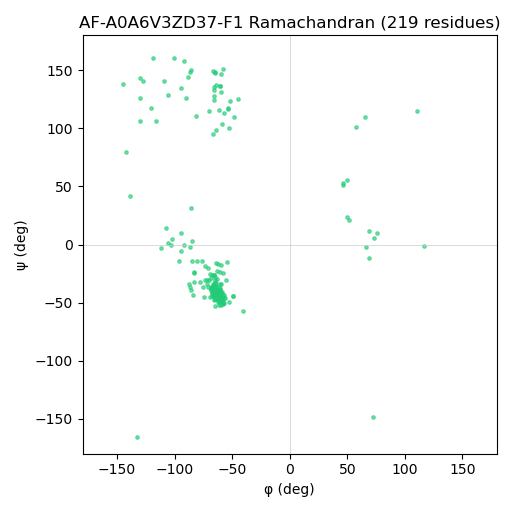A O 1
ATOM 820 N N . PRO A 1 110 ? 13.352 14.656 2.732 1.00 85.31 110 PRO A N 1
ATOM 821 C CA . PRO A 1 110 ? 13.243 13.354 3.391 1.00 85.31 110 PRO A CA 1
ATOM 822 C C . PRO A 1 110 ? 12.226 13.366 4.543 1.00 85.31 110 PRO A C 1
ATOM 824 O O . PRO A 1 110 ? 11.633 12.334 4.847 1.00 85.31 110 PRO A O 1
ATOM 827 N N . ILE A 1 111 ? 11.977 14.530 5.155 1.00 85.81 111 ILE A N 1
ATOM 828 C CA . ILE A 1 111 ? 10.948 14.686 6.194 1.00 85.81 111 ILE A CA 1
ATOM 829 C C . ILE A 1 111 ? 9.559 14.479 5.589 1.00 85.81 111 ILE A C 1
ATOM 831 O O . ILE A 1 111 ? 8.706 13.870 6.225 1.00 85.81 111 ILE A O 1
ATOM 835 N N . GLY A 1 112 ? 9.347 14.929 4.349 1.00 85.69 112 GLY A N 1
ATOM 836 C CA . GLY A 1 112 ? 8.093 14.717 3.632 1.00 85.69 112 GLY A CA 1
ATOM 837 C C . GLY A 1 112 ? 7.803 13.233 3.401 1.00 85.69 112 GLY A C 1
ATOM 838 O O . GLY A 1 112 ? 6.681 12.794 3.637 1.00 85.69 112 GLY A O 1
ATOM 839 N N . ILE A 1 113 ? 8.825 12.447 3.042 1.00 88.06 113 ILE A N 1
ATOM 840 C CA . ILE A 1 113 ? 8.712 10.984 2.907 1.00 88.06 113 ILE A CA 1
ATOM 841 C C . ILE A 1 113 ? 8.340 10.347 4.247 1.00 88.06 113 ILE A C 1
ATOM 843 O O . ILE A 1 113 ? 7.450 9.502 4.293 1.00 88.06 113 ILE A O 1
ATOM 847 N N . CYS A 1 114 ? 8.992 10.761 5.337 1.00 88.94 114 CYS A N 1
ATOM 848 C CA . CYS A 1 114 ? 8.661 10.264 6.669 1.00 88.94 114 CYS A CA 1
ATOM 849 C C . CYS A 1 114 ? 7.222 10.620 7.056 1.00 88.94 114 CYS A C 1
ATOM 851 O O . CYS A 1 114 ? 6.464 9.743 7.448 1.00 88.94 114 CYS A O 1
ATOM 853 N N . LEU A 1 115 ? 6.803 11.875 6.908 1.00 87.38 115 LEU A N 1
ATOM 854 C CA . LEU A 1 115 ? 5.437 12.287 7.237 1.00 87.38 115 LEU A CA 1
ATOM 855 C C . LEU A 1 115 ? 4.395 11.515 6.420 1.00 87.38 115 LEU A C 1
ATOM 857 O O . LEU A 1 115 ? 3.424 11.023 6.987 1.00 87.38 115 LEU A O 1
ATOM 861 N N . GLU A 1 116 ? 4.616 11.342 5.115 1.00 87.38 116 GLU A N 1
ATOM 862 C CA . GLU A 1 116 ? 3.736 10.538 4.261 1.00 87.38 116 GLU A CA 1
ATOM 863 C C . GLU A 1 116 ? 3.687 9.075 4.733 1.00 87.38 116 GLU A C 1
ATOM 865 O O . GLU A 1 116 ? 2.609 8.496 4.876 1.00 87.38 116 GLU A O 1
ATOM 870 N N . GLY A 1 117 ? 4.850 8.491 5.026 1.00 87.00 117 GLY A N 1
ATOM 871 C CA . GLY A 1 117 ? 4.974 7.095 5.422 1.00 87.00 117 GLY A CA 1
ATOM 872 C C . GLY A 1 117 ? 4.439 6.790 6.818 1.00 87.00 117 GLY A C 1
ATOM 873 O O . GLY A 1 117 ? 3.837 5.743 6.991 1.00 87.00 117 GLY A O 1
ATOM 874 N N . PHE A 1 118 ? 4.596 7.684 7.797 1.00 87.12 118 PHE A N 1
ATOM 875 C CA . PHE A 1 118 ? 4.103 7.487 9.166 1.00 87.12 118 PHE A CA 1
ATOM 876 C C . PHE A 1 118 ? 2.630 7.886 9.322 1.00 87.12 118 PHE A C 1
ATOM 878 O O . PHE A 1 118 ? 1.861 7.154 9.939 1.00 87.12 118 PHE A O 1
ATOM 885 N N . CYS A 1 119 ? 2.207 9.023 8.761 1.00 85.19 119 CYS A N 1
ATOM 886 C CA . CYS A 1 119 ? 0.836 9.513 8.936 1.00 85.19 119 CYS A CA 1
ATOM 887 C C . CYS A 1 119 ? -0.154 8.875 7.956 1.00 85.19 119 CYS A C 1
ATOM 889 O O . CYS A 1 119 ? -1.353 8.840 8.223 1.00 85.19 119 CYS A O 1
ATOM 891 N N . CYS A 1 120 ? 0.320 8.394 6.806 1.00 86.19 120 CYS A N 1
ATOM 892 C CA . CYS A 1 120 ? -0.524 7.898 5.723 1.00 86.19 120 CYS A CA 1
ATOM 893 C C . CYS A 1 120 ? 0.056 6.623 5.091 1.00 86.19 120 CYS A C 1
ATOM 895 O O . CYS A 1 120 ? 0.005 6.464 3.874 1.00 86.19 120 CYS A O 1
ATOM 897 N N . THR A 1 121 ? 0.574 5.701 5.913 1.00 88.50 121 THR A N 1
ATOM 898 C CA . THR A 1 121 ? 1.279 4.474 5.484 1.00 88.50 121 THR A CA 1
ATOM 899 C C . THR A 1 121 ? 0.638 3.780 4.276 1.00 88.50 121 THR A C 1
ATOM 901 O O . THR A 1 121 ? 1.293 3.569 3.255 1.00 88.50 121 THR A O 1
ATOM 904 N N . VAL A 1 122 ? -0.645 3.409 4.376 1.00 85.44 122 VAL A N 1
ATOM 905 C CA . VAL A 1 122 ? -1.311 2.609 3.335 1.00 85.44 122 VAL A CA 1
ATOM 906 C C . VAL A 1 122 ? -1.491 3.413 2.048 1.00 85.44 122 VAL A C 1
ATOM 908 O O . VAL A 1 122 ? -1.301 2.876 0.955 1.00 85.44 122 VAL A O 1
ATOM 911 N N . PHE A 1 123 ? -1.785 4.711 2.159 1.00 85.06 123 PHE A N 1
ATOM 912 C CA . PHE A 1 123 ? -1.847 5.604 1.003 1.00 85.06 123 PHE A CA 1
ATOM 913 C C . PHE A 1 123 ? -0.470 5.778 0.365 1.00 85.06 123 PHE A C 1
ATOM 915 O O . PHE A 1 123 ? -0.351 5.666 -0.850 1.00 85.06 123 PHE A O 1
ATOM 922 N N . SER A 1 124 ? 0.580 5.964 1.164 1.00 88.88 124 SER A N 1
ATOM 923 C CA . SER A 1 124 ? 1.952 6.092 0.672 1.00 88.88 124 SER A CA 1
ATOM 924 C C . SER A 1 124 ? 2.401 4.847 -0.100 1.00 88.88 124 SER A C 1
ATOM 926 O O . SER A 1 124 ? 2.931 4.954 -1.209 1.00 88.88 124 SER A O 1
ATOM 928 N N . LEU A 1 125 ? 2.117 3.646 0.417 1.00 90.31 125 LEU A N 1
ATOM 929 C CA . LEU A 1 125 ? 2.401 2.387 -0.283 1.00 90.31 125 LEU A CA 1
ATOM 930 C C . LEU A 1 125 ? 1.554 2.215 -1.543 1.00 90.31 125 LEU A C 1
ATOM 932 O O . LEU A 1 125 ? 2.083 1.815 -2.580 1.00 90.31 125 LEU A O 1
ATOM 936 N N . SER A 1 126 ? 0.271 2.572 -1.484 1.00 88.88 126 SER A N 1
ATOM 937 C CA . SER A 1 126 ? -0.624 2.528 -2.644 1.00 88.88 126 SER A CA 1
ATOM 938 C C . SER A 1 126 ? -0.138 3.451 -3.761 1.00 88.88 126 SER A C 1
ATOM 940 O O . SER A 1 126 ? -0.094 3.049 -4.921 1.00 88.88 126 SER A O 1
ATOM 942 N N . ILE A 1 127 ? 0.294 4.666 -3.421 1.00 87.62 127 ILE A N 1
ATOM 943 C CA . ILE A 1 127 ? 0.866 5.614 -4.378 1.00 87.62 127 ILE A CA 1
ATOM 944 C C . ILE A 1 127 ? 2.210 5.130 -4.910 1.00 87.62 127 ILE A C 1
ATOM 946 O O . ILE A 1 127 ? 2.458 5.210 -6.110 1.00 87.62 127 ILE A O 1
ATOM 950 N N . THR A 1 128 ? 3.065 4.586 -4.049 1.00 90.56 128 THR A N 1
ATOM 951 C CA . THR A 1 128 ? 4.340 3.997 -4.474 1.00 90.56 128 THR A CA 1
ATOM 952 C C . THR A 1 128 ? 4.107 2.878 -5.489 1.00 90.56 128 THR A C 1
ATOM 954 O O . THR A 1 128 ? 4.767 2.832 -6.525 1.00 90.56 128 THR A O 1
ATOM 957 N N . ARG A 1 129 ? 3.111 2.023 -5.241 1.00 90.38 129 ARG A N 1
ATOM 958 C CA . ARG A 1 129 ? 2.672 0.985 -6.175 1.00 90.38 129 ARG A CA 1
ATOM 959 C C . ARG A 1 129 ? 2.153 1.580 -7.485 1.00 90.38 129 ARG A C 1
ATOM 961 O O . ARG A 1 129 ? 2.581 1.137 -8.543 1.00 90.38 129 ARG A O 1
ATOM 968 N N . ILE A 1 130 ? 1.280 2.588 -7.437 1.00 87.81 130 ILE A N 1
ATOM 969 C CA . ILE A 1 130 ? 0.749 3.267 -8.634 1.00 87.81 130 ILE A CA 1
ATOM 970 C C . ILE A 1 130 ? 1.873 3.909 -9.458 1.00 87.81 130 ILE A C 1
ATOM 972 O O . ILE A 1 130 ? 1.866 3.810 -10.682 1.00 87.81 130 ILE A O 1
ATOM 976 N N . MET A 1 131 ? 2.876 4.500 -8.808 1.00 87.50 131 MET A N 1
ATOM 977 C CA . MET A 1 131 ? 4.051 5.043 -9.485 1.00 87.50 131 MET A CA 1
ATOM 978 C C . MET A 1 131 ? 4.812 3.946 -10.241 1.00 87.50 131 MET A C 1
ATOM 980 O O . MET A 1 131 ? 5.156 4.142 -11.402 1.00 87.50 131 MET A O 1
ATOM 984 N N . VAL A 1 132 ? 5.035 2.776 -9.631 1.00 89.44 132 VAL A N 1
ATOM 985 C CA . VAL A 1 132 ? 5.632 1.625 -10.336 1.00 89.44 132 VAL A CA 1
ATOM 986 C C . VAL A 1 132 ? 4.759 1.200 -11.521 1.00 89.44 132 VAL A C 1
ATOM 988 O O . VAL A 1 132 ? 5.287 0.938 -12.603 1.00 89.44 132 VAL A O 1
ATOM 991 N N . MET A 1 133 ? 3.431 1.198 -11.357 1.00 86.88 133 MET A N 1
ATOM 992 C CA . MET A 1 133 ? 2.508 0.860 -12.443 1.00 86.88 133 MET A CA 1
ATOM 993 C C . MET A 1 133 ? 2.617 1.815 -13.627 1.00 86.88 133 MET A C 1
ATOM 995 O O . MET A 1 133 ? 2.609 1.359 -14.767 1.00 86.88 133 MET A O 1
ATOM 999 N N . ASP A 1 134 ? 2.770 3.113 -13.375 1.00 86.25 134 ASP A N 1
ATOM 1000 C CA . ASP A 1 134 ? 2.964 4.097 -14.442 1.00 86.25 134 ASP A CA 1
ATOM 1001 C C . ASP A 1 134 ? 4.279 3.897 -15.166 1.00 86.25 134 ASP A C 1
ATOM 1003 O O . ASP A 1 134 ? 4.315 3.856 -16.394 1.00 86.25 134 ASP A O 1
ATOM 1007 N N . ARG A 1 135 ? 5.365 3.736 -14.408 1.00 86.19 135 ARG A N 1
ATOM 1008 C CA . ARG A 1 135 ? 6.705 3.619 -14.987 1.00 86.19 135 ARG A CA 1
ATOM 1009 C C . ARG A 1 135 ? 6.874 2.361 -15.823 1.00 86.19 135 ARG A C 1
ATOM 1011 O O . ARG A 1 135 ? 7.607 2.389 -16.805 1.00 86.19 135 ARG A O 1
ATOM 1018 N N . LYS A 1 136 ? 6.189 1.279 -15.458 1.00 85.06 136 LYS A N 1
ATOM 1019 C CA . LYS A 1 136 ? 6.270 -0.007 -16.160 1.00 85.06 136 LYS A CA 1
ATOM 1020 C C . LYS A 1 136 ? 5.076 -0.279 -17.073 1.00 85.06 136 LYS A C 1
ATOM 1022 O O . LYS A 1 136 ? 5.001 -1.368 -17.635 1.00 85.06 136 LYS A O 1
ATOM 1027 N N . ASN A 1 137 ? 4.152 0.674 -17.223 1.00 84.75 137 ASN A N 1
ATOM 1028 C CA . ASN A 1 137 ? 2.891 0.492 -17.945 1.00 84.75 137 ASN A CA 1
ATOM 1029 C C . ASN A 1 137 ? 2.192 -0.825 -17.540 1.00 84.75 137 ASN A C 1
ATOM 1031 O O . ASN A 1 137 ? 1.906 -1.684 -18.373 1.00 84.75 137 ASN A O 1
ATOM 1035 N N . ILE A 1 138 ? 1.997 -1.010 -16.230 1.00 85.56 138 ILE A N 1
ATOM 1036 C CA . ILE A 1 138 ? 1.350 -2.187 -15.638 1.00 85.56 138 ILE A CA 1
ATOM 1037 C C . ILE A 1 138 ? -0.137 -1.899 -15.433 1.00 85.56 138 ILE A C 1
ATOM 1039 O O . ILE A 1 138 ? -0.506 -0.835 -14.925 1.00 85.56 138 ILE A O 1
ATOM 1043 N N . LYS A 1 139 ? -0.999 -2.845 -15.807 1.00 84.50 139 LYS A N 1
ATOM 1044 C CA . LYS A 1 139 ? -2.432 -2.801 -15.514 1.00 84.50 139 LYS A CA 1
ATOM 1045 C C . LYS A 1 139 ? -2.746 -3.407 -14.140 1.00 84.50 139 LYS A C 1
ATOM 1047 O O . LYS A 1 139 ? -2.054 -4.334 -13.712 1.00 84.50 139 LYS A O 1
ATOM 1052 N N . PRO A 1 140 ? -3.784 -2.914 -13.447 1.00 81.19 140 PRO A N 1
ATOM 1053 C CA . PRO A 1 140 ? -4.316 -3.575 -12.261 1.00 81.19 140 PRO A CA 1
ATOM 1054 C C . PRO A 1 140 ? -4.923 -4.938 -12.620 1.00 81.19 140 PRO A C 1
ATOM 1056 O O . PRO A 1 140 ? -5.498 -5.110 -13.696 1.00 81.19 140 PRO A O 1
ATOM 1059 N N . ASN A 1 141 ? -4.831 -5.895 -11.702 1.00 82.31 141 ASN A N 1
ATOM 1060 C CA . ASN A 1 141 ? -5.424 -7.219 -11.868 1.00 82.31 141 ASN A CA 1
ATOM 1061 C C . ASN A 1 141 ? -6.848 -7.269 -11.291 1.00 82.31 141 ASN A C 1
ATOM 1063 O O . ASN A 1 141 ? -7.178 -6.509 -10.384 1.00 82.31 141 ASN A O 1
ATOM 1067 N N . GLY A 1 142 ? -7.668 -8.228 -11.744 1.00 77.69 142 GLY A N 1
ATOM 1068 C CA . GLY A 1 142 ? -9.044 -8.441 -11.252 1.00 77.69 142 GLY A CA 1
ATOM 1069 C C . GLY A 1 142 ? -9.146 -8.498 -9.720 1.00 77.69 142 GLY A C 1
ATOM 1070 O O . GLY A 1 142 ? -9.963 -7.827 -9.094 1.00 77.69 142 GLY A O 1
ATOM 1071 N N . THR A 1 143 ? -8.220 -9.231 -9.100 1.00 82.19 143 THR A N 1
ATOM 1072 C CA . THR A 1 143 ? -8.127 -9.371 -7.640 1.00 82.19 143 THR A CA 1
ATOM 1073 C C . THR A 1 143 ? -7.841 -8.045 -6.919 1.00 82.19 143 THR A C 1
ATOM 1075 O O . THR A 1 143 ? -8.269 -7.868 -5.780 1.00 82.19 143 THR A O 1
ATOM 1078 N N . ASP A 1 144 ? -7.139 -7.097 -7.555 1.00 83.06 144 ASP A N 1
ATOM 1079 C CA . ASP A 1 144 ? -6.857 -5.792 -6.942 1.00 83.06 144 ASP A CA 1
ATOM 1080 C C . ASP A 1 144 ? -8.159 -5.009 -6.732 1.00 83.06 144 ASP A C 1
ATOM 1082 O O . ASP A 1 144 ? -8.348 -4.398 -5.680 1.00 83.06 144 ASP A O 1
ATOM 1086 N N . TYR A 1 145 ? -9.086 -5.079 -7.695 1.00 82.81 145 TYR A N 1
ATOM 1087 C CA . TYR A 1 145 ? -10.406 -4.455 -7.584 1.00 82.81 145 TYR A CA 1
ATOM 1088 C C . TYR A 1 145 ? -11.225 -5.068 -6.449 1.00 82.81 145 TYR A C 1
ATOM 1090 O O . TYR A 1 145 ? -11.798 -4.339 -5.640 1.00 82.81 145 TYR A O 1
ATOM 1098 N N . GLN A 1 146 ? -11.213 -6.396 -6.327 1.00 86.00 146 GLN A N 1
ATOM 1099 C CA . GLN A 1 146 ? -11.921 -7.094 -5.252 1.00 86.00 146 GLN A CA 1
ATOM 1100 C C . GLN A 1 146 ? -11.390 -6.697 -3.874 1.00 86.00 146 GLN A C 1
ATOM 1102 O O . GLN A 1 146 ? -12.172 -6.456 -2.958 1.00 86.00 146 GLN A O 1
ATOM 1107 N N . ILE A 1 147 ? -10.066 -6.592 -3.729 1.00 86.44 147 ILE A N 1
ATOM 1108 C CA . ILE A 1 147 ? -9.423 -6.190 -2.473 1.00 86.44 147 ILE A CA 1
ATOM 1109 C C . ILE A 1 147 ? -9.774 -4.741 -2.121 1.00 86.44 147 ILE A C 1
ATOM 1111 O O . ILE A 1 147 ? -10.093 -4.463 -0.966 1.00 86.44 147 ILE A O 1
ATOM 1115 N N . ILE A 1 148 ? -9.774 -3.828 -3.097 1.00 82.06 148 ILE A N 1
ATOM 1116 C CA . ILE A 1 148 ? -10.166 -2.428 -2.876 1.00 82.06 148 ILE A CA 1
ATOM 1117 C C . ILE A 1 148 ? -11.638 -2.337 -2.455 1.00 82.06 148 ILE A C 1
ATOM 1119 O O . ILE A 1 148 ? -11.958 -1.661 -1.477 1.00 82.06 148 ILE A O 1
ATOM 1123 N N . HIS A 1 149 ? -12.541 -3.029 -3.153 1.00 82.75 149 HIS A N 1
ATOM 1124 C CA . HIS A 1 149 ? -13.961 -3.036 -2.804 1.00 82.75 149 HIS A CA 1
ATOM 1125 C C . HIS A 1 149 ? -14.213 -3.650 -1.424 1.00 82.75 149 HIS A C 1
ATOM 1127 O O . HIS A 1 149 ? -14.989 -3.098 -0.643 1.00 82.75 149 HIS A O 1
ATOM 1133 N N . PHE A 1 150 ? -13.515 -4.736 -1.093 1.00 87.31 150 PHE A N 1
ATOM 1134 C CA . PHE A 1 150 ? -13.582 -5.351 0.226 1.00 87.31 150 PHE A CA 1
ATOM 1135 C C . PHE A 1 150 ? -13.097 -4.403 1.328 1.00 87.31 150 PHE A C 1
ATOM 1137 O O . PHE A 1 150 ? -13.794 -4.227 2.327 1.00 87.31 150 PHE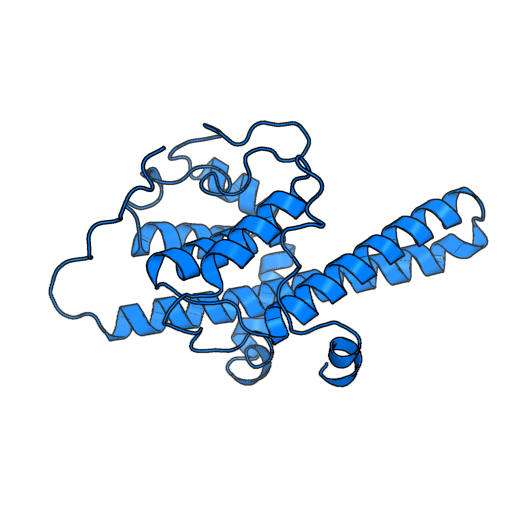 A O 1
ATOM 1144 N N . ALA A 1 151 ? -11.951 -3.744 1.134 1.00 85.94 151 ALA A N 1
ATOM 1145 C CA . ALA A 1 151 ? -11.417 -2.775 2.087 1.00 85.94 151 ALA A CA 1
ATOM 1146 C C . ALA A 1 151 ? -12.384 -1.601 2.309 1.00 85.94 151 ALA A C 1
ATOM 1148 O O . ALA A 1 151 ? -12.651 -1.233 3.451 1.00 85.94 151 ALA A O 1
ATOM 1149 N N . ASN A 1 152 ? -12.974 -1.063 1.239 1.00 84.81 152 ASN A N 1
ATOM 1150 C CA . ASN A 1 152 ? -13.966 0.008 1.340 1.00 84.81 152 ASN A CA 1
ATOM 1151 C C . ASN A 1 152 ? -15.239 -0.452 2.062 1.00 84.81 152 ASN A C 1
ATOM 1153 O O . ASN A 1 152 ? -15.748 0.264 2.919 1.00 84.81 152 ASN A O 1
ATOM 1157 N N . CYS A 1 153 ? -15.734 -1.656 1.762 1.00 88.38 153 CYS A N 1
ATOM 1158 C CA . CYS A 1 153 ? -16.895 -2.235 2.435 1.00 88.38 153 CYS A CA 1
ATOM 1159 C C . CYS A 1 153 ? -16.651 -2.394 3.942 1.00 88.38 153 CYS A C 1
ATOM 1161 O O . CYS A 1 153 ? -17.482 -1.984 4.752 1.00 88.38 153 CYS A O 1
ATOM 1163 N N . LEU A 1 154 ? -15.484 -2.921 4.316 1.00 87.31 154 LEU A N 1
ATOM 1164 C CA . LEU A 1 154 ? -15.103 -3.118 5.709 1.00 87.31 154 LEU A CA 1
ATOM 1165 C C . LEU A 1 154 ? -14.885 -1.786 6.444 1.00 87.31 154 LEU A C 1
ATOM 1167 O O . LEU A 1 154 ? -15.320 -1.646 7.583 1.00 87.31 154 LEU A O 1
ATOM 1171 N N . GLY A 1 155 ? -14.296 -0.785 5.783 1.00 87.62 155 GLY A N 1
ATOM 1172 C CA . GLY A 1 155 ? -14.154 0.567 6.329 1.00 87.62 155 GLY A CA 1
ATOM 1173 C C . GLY A 1 155 ? -15.501 1.272 6.533 1.00 87.62 155 GLY A C 1
ATOM 1174 O O . GLY A 1 155 ? -15.725 1.901 7.568 1.00 87.62 155 GLY A O 1
ATOM 1175 N N . CYS A 1 156 ? -16.442 1.124 5.592 1.00 88.00 156 CYS A N 1
ATOM 1176 C CA . CYS A 1 156 ? -17.814 1.608 5.762 1.00 88.00 156 CYS A CA 1
ATOM 1177 C C . CYS A 1 156 ? -18.514 0.913 6.935 1.00 88.00 156 CYS A C 1
ATOM 1179 O O . CYS A 1 156 ? -19.172 1.584 7.727 1.00 88.00 156 CYS A O 1
ATOM 1181 N N . LEU A 1 157 ? -18.349 -0.406 7.069 1.00 88.56 157 LEU A N 1
ATOM 1182 C CA . LEU A 1 157 ? -18.913 -1.165 8.182 1.00 88.56 157 LEU A CA 1
ATOM 1183 C C . LEU A 1 157 ? -18.338 -0.700 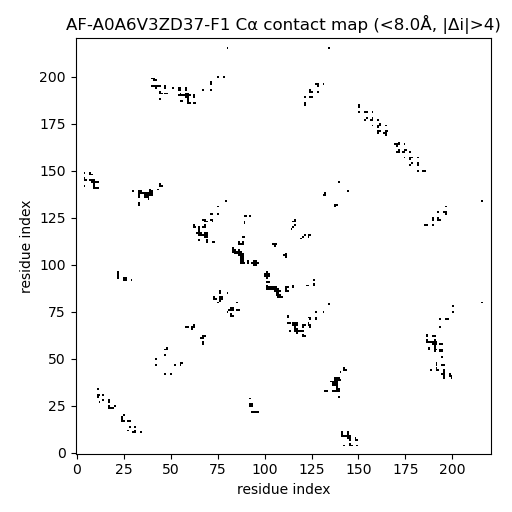9.526 1.00 88.56 157 LEU A C 1
ATOM 1185 O O . LEU A 1 157 ? -19.112 -0.423 10.437 1.00 88.56 157 LEU A O 1
ATOM 1189 N N . ALA A 1 158 ? -17.015 -0.531 9.631 1.00 90.00 158 ALA A N 1
ATOM 1190 C CA . ALA A 1 158 ? -16.361 -0.003 10.829 1.00 90.00 158 ALA A CA 1
ATOM 1191 C C . ALA A 1 158 ? -16.917 1.377 11.213 1.00 90.00 158 ALA A C 1
ATOM 1193 O O . ALA A 1 158 ? -17.289 1.604 12.362 1.00 90.00 158 ALA A O 1
ATOM 1194 N N . CYS A 1 159 ? -17.061 2.274 10.233 1.00 89.19 159 CYS A N 1
ATOM 1195 C CA . CYS A 1 159 ? -17.635 3.603 10.439 1.00 89.19 159 CYS A CA 1
ATOM 1196 C C . CYS A 1 159 ? -19.082 3.542 10.955 1.00 89.19 159 CYS A C 1
ATOM 1198 O O . CYS A 1 159 ? -19.413 4.194 11.943 1.00 89.19 159 CYS A O 1
ATOM 1200 N N . VAL A 1 160 ? -19.941 2.725 10.336 1.00 91.50 160 VAL A N 1
ATOM 1201 C CA . VAL A 1 160 ? -21.335 2.556 10.777 1.00 91.50 160 VAL A CA 1
ATOM 1202 C C . VAL A 1 160 ? -21.402 1.965 12.185 1.00 91.50 160 VAL A C 1
ATOM 1204 O O . VAL A 1 160 ? -22.180 2.453 13.001 1.00 91.50 160 VAL A O 1
ATOM 1207 N N . CYS A 1 161 ? -20.578 0.963 12.500 1.00 88.88 161 CYS A N 1
ATOM 1208 C CA . CYS A 1 161 ? -20.525 0.366 13.833 1.00 88.88 161 CYS A CA 1
ATOM 1209 C C . CYS A 1 161 ? -20.047 1.365 14.896 1.00 88.88 161 CYS A C 1
ATOM 1211 O O . CYS A 1 161 ? -20.652 1.428 15.962 1.00 88.88 161 CYS A O 1
ATOM 1213 N N . MET A 1 162 ? -19.039 2.193 14.600 1.00 89.19 162 MET A N 1
ATOM 1214 C CA . MET A 1 162 ? -18.599 3.268 15.501 1.00 89.19 162 MET A CA 1
ATOM 1215 C C . MET A 1 162 ? -19.683 4.330 15.721 1.00 89.19 162 MET A C 1
ATOM 1217 O O . MET A 1 162 ? -19.859 4.823 16.829 1.00 89.19 162 MET A O 1
ATOM 1221 N N . LEU A 1 163 ? -20.448 4.690 14.688 1.00 91.44 163 LEU A N 1
ATOM 1222 C CA . LEU A 1 163 ? -21.579 5.609 14.856 1.00 91.44 163 LEU A CA 1
ATOM 1223 C C . LEU A 1 163 ? -22.712 4.969 15.668 1.00 91.44 163 LEU A C 1
ATOM 1225 O O . LEU A 1 163 ? -23.343 5.638 16.484 1.00 91.44 163 LEU A O 1
ATOM 1229 N N . ALA A 1 164 ? -22.959 3.673 15.473 1.00 89.81 164 ALA A N 1
ATOM 1230 C CA . ALA A 1 164 ? -23.953 2.928 16.232 1.00 89.81 164 ALA A CA 1
ATOM 1231 C C . ALA A 1 164 ? -23.571 2.799 17.715 1.00 89.81 164 ALA A C 1
ATOM 1233 O O . ALA A 1 164 ? -24.457 2.899 18.562 1.00 89.81 164 ALA A O 1
ATOM 1234 N N . SER A 1 165 ? -22.280 2.655 18.043 1.00 90.62 165 SER A N 1
ATOM 1235 C CA . SER A 1 165 ? -21.819 2.575 19.436 1.00 90.62 165 SER A CA 1
ATOM 1236 C C . SER A 1 165 ? -21.994 3.886 20.209 1.00 90.62 165 SER A C 1
ATOM 1238 O O . SER A 1 165 ? -22.184 3.859 21.420 1.00 90.62 165 SER A O 1
ATOM 1240 N N . ILE A 1 166 ? -22.011 5.036 19.522 1.00 90.50 166 ILE A N 1
ATOM 1241 C CA . ILE A 1 166 ? -22.342 6.334 20.141 1.00 90.50 166 ILE A CA 1
ATOM 1242 C C . ILE A 1 166 ? -23.801 6.356 20.625 1.00 90.50 166 ILE A C 1
ATOM 1244 O O . ILE A 1 166 ? -24.108 6.981 21.638 1.00 90.50 166 ILE A O 1
ATOM 1248 N N . VAL A 1 167 ? -24.708 5.691 19.901 1.00 92.44 167 VAL A N 1
ATOM 1249 C CA . VAL A 1 167 ? -26.143 5.640 20.234 1.00 92.44 167 VAL A CA 1
ATOM 1250 C C . VAL A 1 167 ? -26.450 4.508 21.213 1.00 92.44 167 VAL A C 1
ATOM 1252 O O . VAL A 1 167 ? -27.302 4.671 22.084 1.00 92.44 167 VAL A O 1
ATOM 1255 N N . ASN A 1 168 ? -25.768 3.369 21.075 1.00 89.06 168 ASN A N 1
ATOM 1256 C CA . ASN A 1 168 ? -25.918 2.215 21.948 1.00 89.06 168 ASN A CA 1
ATOM 1257 C C . ASN A 1 168 ? -24.544 1.720 22.445 1.00 89.06 168 ASN A C 1
ATOM 1259 O O . ASN A 1 168 ? -23.832 1.070 21.673 1.00 89.06 168 ASN A O 1
ATOM 1263 N N . PRO A 1 169 ? -24.189 1.958 23.721 1.00 88.12 169 PRO A N 1
ATOM 1264 C CA . PRO A 1 169 ? -22.888 1.569 24.265 1.00 88.12 169 PRO A CA 1
ATOM 1265 C C . PRO A 1 169 ? -22.653 0.050 24.261 1.00 88.12 169 PRO A C 1
ATOM 1267 O O . PRO A 1 169 ? -21.507 -0.379 24.180 1.00 88.12 169 PRO A O 1
ATOM 1270 N N . ASP A 1 170 ? -23.706 -0.777 24.235 1.00 90.00 170 ASP A N 1
ATOM 1271 C CA . ASP A 1 170 ? -23.570 -2.242 24.160 1.00 90.00 170 ASP A CA 1
ATOM 1272 C C . ASP A 1 170 ? -22.923 -2.716 22.841 1.00 90.00 170 ASP A C 1
ATOM 1274 O O . ASP A 1 170 ? -22.483 -3.859 22.724 1.00 90.00 170 ASP A O 1
ATOM 1278 N N . LEU A 1 171 ? -22.862 -1.848 21.824 1.00 88.06 171 LEU A N 1
ATOM 1279 C CA . LEU A 1 171 ? -22.243 -2.136 20.527 1.00 88.06 171 LEU A CA 1
ATOM 1280 C C . LEU A 1 171 ? -20.766 -1.727 20.453 1.00 88.06 171 LEU A C 1
ATOM 1282 O O . LEU A 1 171 ? -20.140 -1.925 19.410 1.00 88.06 171 LEU A O 1
ATOM 1286 N N . GLU A 1 172 ? -20.195 -1.165 21.521 1.00 91.31 172 GLU A N 1
ATOM 1287 C CA . GLU A 1 172 ? -18.809 -0.687 21.530 1.00 91.31 172 GLU A CA 1
ATOM 1288 C C . GLU A 1 172 ? -17.804 -1.812 21.247 1.00 91.31 172 GLU A C 1
ATOM 1290 O O . GLU A 1 172 ? -16.927 -1.651 20.397 1.00 91.31 172 GLU A O 1
ATOM 1295 N N . GLU A 1 173 ? -17.972 -2.983 21.868 1.00 91.94 173 GLU A N 1
ATOM 1296 C CA . GLU A 1 173 ? -17.084 -4.134 21.640 1.00 91.94 173 GLU A CA 1
ATOM 1297 C C . GLU A 1 173 ? -17.115 -4.601 20.178 1.00 91.94 173 GLU A C 1
ATOM 1299 O O . GLU A 1 173 ? -16.082 -4.926 19.588 1.00 91.94 173 GLU A O 1
ATOM 1304 N N . VAL A 1 174 ? -18.301 -4.586 19.561 1.00 89.75 174 VAL A N 1
ATOM 1305 C CA . VAL A 1 174 ? -18.474 -4.943 18.148 1.00 89.75 174 VAL A CA 1
ATOM 1306 C C . VAL A 1 174 ? -17.799 -3.904 17.258 1.00 89.75 174 VAL A C 1
ATOM 1308 O O . VAL A 1 174 ? -17.081 -4.273 16.331 1.00 89.75 174 VAL A O 1
ATOM 1311 N N . ALA A 1 175 ? -17.975 -2.614 17.551 1.00 91.31 175 ALA A N 1
ATOM 1312 C CA . ALA A 1 175 ? -17.339 -1.538 16.799 1.00 91.31 175 ALA A CA 1
ATOM 1313 C C . ALA A 1 175 ? -15.807 -1.636 16.843 1.00 91.31 175 ALA A C 1
ATOM 1315 O O . ALA A 1 175 ? -15.166 -1.596 15.793 1.00 91.31 175 ALA A O 1
ATOM 1316 N N . GLN A 1 176 ? -15.228 -1.861 18.026 1.00 93.12 176 GLN A N 1
ATOM 1317 C CA . GLN A 1 176 ? -13.786 -2.056 18.190 1.00 93.12 176 GLN A CA 1
ATOM 1318 C C . GLN A 1 176 ? -13.290 -3.327 17.485 1.00 93.12 176 GLN A C 1
ATOM 1320 O O . GLN A 1 176 ? -12.222 -3.326 16.874 1.00 93.12 176 GLN A O 1
ATOM 1325 N N . CYS A 1 177 ? -14.055 -4.422 17.530 1.00 93.31 177 CYS A N 1
ATOM 1326 C CA . CYS A 1 177 ? -13.703 -5.660 16.834 1.00 93.31 177 CYS A CA 1
ATOM 1327 C C . CYS A 1 177 ? -13.630 -5.455 15.312 1.00 93.31 177 CYS A C 1
ATOM 1329 O O . CYS A 1 177 ? -12.657 -5.871 14.677 1.00 93.31 177 CYS A O 1
ATOM 1331 N N . ILE A 1 178 ? -14.624 -4.777 14.731 1.00 92.69 178 ILE A N 1
ATOM 1332 C CA . ILE A 1 178 ? -14.664 -4.489 13.294 1.00 92.69 178 ILE A CA 1
ATOM 1333 C C . ILE A 1 178 ? -13.562 -3.500 12.888 1.00 92.69 178 ILE A C 1
ATOM 1335 O O . ILE A 1 178 ? -12.934 -3.703 11.849 1.00 92.69 178 ILE A O 1
ATOM 1339 N N . ASP A 1 179 ? -13.276 -2.478 13.697 1.00 92.75 179 ASP A N 1
ATOM 1340 C CA . ASP A 1 179 ? -12.191 -1.524 13.425 1.00 92.75 179 ASP A CA 1
ATOM 1341 C C . ASP A 1 179 ? -10.803 -2.192 13.460 1.00 92.75 179 ASP A C 1
ATOM 1343 O O . ASP A 1 179 ? -9.980 -2.023 12.553 1.00 92.75 179 ASP A O 1
ATOM 1347 N N . ASN A 1 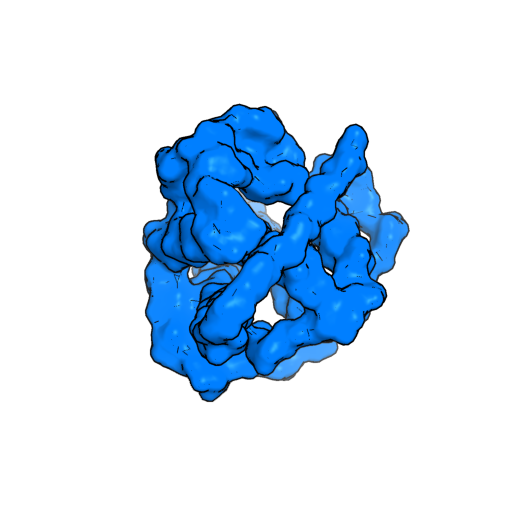180 ? -10.570 -3.068 14.441 1.00 92.25 180 ASN A N 1
ATOM 1348 C CA . ASN A 1 180 ? -9.355 -3.879 14.502 1.00 92.25 180 ASN A CA 1
ATOM 1349 C C . ASN A 1 180 ? -9.240 -4.816 13.293 1.00 92.25 180 ASN A C 1
ATOM 1351 O O . ASN A 1 180 ? -8.161 -4.957 12.713 1.00 92.25 180 ASN A O 1
ATOM 1355 N N . LEU A 1 181 ? -10.348 -5.436 12.873 1.00 92.38 181 LEU A N 1
ATOM 1356 C CA . LEU A 1 181 ? -10.378 -6.276 11.679 1.00 92.38 181 LEU A CA 1
ATOM 1357 C C . LEU A 1 181 ? -10.047 -5.468 10.417 1.00 92.38 181 LEU A C 1
ATOM 1359 O O . LEU A 1 181 ? -9.245 -5.921 9.599 1.00 92.38 181 LEU A O 1
ATOM 1363 N N . PHE A 1 182 ? -10.613 -4.268 10.274 1.00 91.25 182 PHE A N 1
ATOM 1364 C CA . PHE A 1 182 ? -10.288 -3.350 9.185 1.00 91.25 182 PHE A CA 1
ATOM 1365 C C . PHE A 1 182 ? -8.795 -3.015 9.162 1.00 91.25 182 PHE A C 1
ATOM 1367 O O . PHE A 1 182 ? -8.142 -3.161 8.126 1.00 91.25 182 PHE A O 1
ATOM 1374 N N . THR A 1 183 ? -8.228 -2.662 10.314 1.00 90.44 183 THR A N 1
ATOM 1375 C CA . THR A 1 183 ? -6.803 -2.343 10.449 1.00 90.44 183 THR A CA 1
ATOM 1376 C C . THR A 1 183 ? -5.910 -3.529 10.072 1.00 90.44 183 THR A C 1
ATOM 1378 O O . THR A 1 183 ? -4.952 -3.366 9.313 1.00 90.44 183 THR A O 1
ATOM 1381 N N . LEU A 1 184 ? -6.239 -4.743 10.523 1.00 90.94 184 LEU A N 1
ATOM 1382 C CA . LEU A 1 184 ? -5.496 -5.960 10.175 1.00 90.94 184 LEU A CA 1
ATOM 1383 C C . LEU A 1 184 ? -5.543 -6.261 8.673 1.00 90.94 184 LEU A C 1
ATOM 1385 O O . LEU A 1 184 ? -4.517 -6.604 8.079 1.00 90.94 184 LEU A O 1
ATOM 1389 N N . VAL A 1 185 ? -6.711 -6.104 8.043 1.00 91.44 185 VAL A N 1
ATOM 1390 C CA . VAL A 1 185 ? -6.862 -6.268 6.591 1.00 91.44 185 VAL A CA 1
ATOM 1391 C C . VAL A 1 185 ? -6.006 -5.243 5.849 1.00 91.44 185 VAL A C 1
ATOM 1393 O O . VAL A 1 185 ? -5.246 -5.619 4.957 1.00 91.44 185 VAL A O 1
ATOM 1396 N N . MET A 1 186 ? -6.058 -3.971 6.243 1.00 90.31 186 MET A N 1
ATOM 1397 C CA . MET A 1 186 ? -5.291 -2.904 5.595 1.00 90.31 186 MET A CA 1
ATOM 1398 C C . MET A 1 186 ? -3.776 -3.097 5.739 1.00 90.31 186 MET A C 1
ATOM 1400 O O . MET A 1 186 ? -3.040 -2.902 4.770 1.00 90.31 186 MET A O 1
ATOM 1404 N N . LEU A 1 187 ? -3.300 -3.547 6.903 1.00 90.75 187 LEU A N 1
ATOM 1405 C CA . LEU A 1 187 ? -1.886 -3.876 7.114 1.00 90.75 187 LEU A CA 1
ATOM 1406 C C . LEU A 1 187 ? -1.444 -5.101 6.303 1.00 90.75 187 LEU A C 1
ATOM 1408 O O . LEU A 1 187 ? -0.356 -5.097 5.726 1.00 90.75 187 LEU A O 1
ATOM 1412 N N . SER A 1 188 ? -2.294 -6.125 6.195 1.00 91.56 188 SER A N 1
ATOM 1413 C CA . SER A 1 188 ? -2.025 -7.295 5.352 1.00 91.56 188 SER A CA 1
ATOM 1414 C C . SER A 1 188 ? -1.903 -6.905 3.877 1.00 91.56 188 SER A C 1
ATOM 1416 O O . SER A 1 188 ? -0.944 -7.303 3.211 1.00 91.56 188 SER A O 1
ATOM 1418 N N . VAL A 1 189 ? -2.817 -6.064 3.383 1.00 91.12 189 VAL A N 1
ATOM 1419 C CA . VAL A 1 189 ? -2.775 -5.528 2.016 1.00 91.12 189 VAL A CA 1
ATOM 1420 C C . VAL A 1 189 ? -1.510 -4.693 1.797 1.00 91.12 189 VAL A C 1
ATOM 1422 O O . VAL A 1 189 ? -0.824 -4.891 0.796 1.00 91.12 189 VAL A O 1
ATOM 1425 N N . ALA A 1 190 ? -1.141 -3.828 2.747 1.00 91.12 190 ALA A N 1
ATOM 1426 C CA . ALA A 1 190 ? 0.100 -3.053 2.695 1.00 91.12 190 ALA A CA 1
ATOM 1427 C C . ALA A 1 190 ? 1.350 -3.952 2.624 1.00 91.12 190 ALA A C 1
ATOM 1429 O O . ALA A 1 190 ? 2.259 -3.693 1.831 1.00 91.12 190 ALA A O 1
ATOM 1430 N N . GLY A 1 191 ? 1.370 -5.048 3.390 1.00 90.75 191 GLY A N 1
ATOM 1431 C CA . GLY A 1 191 ? 2.416 -6.068 3.323 1.00 90.75 191 GLY A CA 1
ATOM 1432 C C . GLY A 1 191 ? 2.542 -6.688 1.929 1.00 90.75 191 GLY A C 1
ATOM 1433 O O . GLY A 1 191 ? 3.641 -6.750 1.375 1.00 90.75 191 GLY A O 1
ATOM 1434 N N . CYS A 1 192 ? 1.411 -7.067 1.328 1.00 92.12 192 CYS A N 1
ATOM 1435 C CA . CYS A 1 192 ? 1.366 -7.639 -0.019 1.00 92.12 192 CYS A CA 1
ATOM 1436 C C . CYS A 1 192 ? 1.826 -6.629 -1.085 1.00 92.12 192 CYS A C 1
ATOM 1438 O O . CYS A 1 192 ? 2.608 -6.983 -1.967 1.00 92.12 192 CYS A O 1
ATOM 1440 N N . MET A 1 193 ? 1.411 -5.360 -0.981 1.00 92.00 193 MET A N 1
ATOM 1441 C CA . MET A 1 193 ? 1.873 -4.289 -1.876 1.00 92.00 193 MET A CA 1
ATOM 1442 C C . MET A 1 193 ? 3.395 -4.107 -1.797 1.00 92.00 193 MET A C 1
ATOM 1444 O O . MET A 1 193 ? 4.048 -3.949 -2.827 1.00 92.00 193 MET A O 1
ATOM 1448 N N . GLY A 1 194 ? 3.975 -4.181 -0.593 1.00 91.62 194 GLY A N 1
ATOM 1449 C CA . GLY A 1 194 ? 5.425 -4.123 -0.393 1.00 91.62 194 GLY A CA 1
ATOM 1450 C C . GLY A 1 194 ? 6.176 -5.255 -1.103 1.00 91.62 194 GLY A C 1
ATOM 1451 O O . GLY A 1 194 ? 7.221 -5.012 -1.704 1.00 91.62 194 GLY A O 1
ATOM 1452 N N . VAL A 1 195 ? 5.629 -6.476 -1.107 1.00 92.31 195 VAL A N 1
ATOM 1453 C CA . VAL A 1 195 ? 6.210 -7.622 -1.836 1.00 92.31 195 VAL A CA 1
ATOM 1454 C C . VAL A 1 195 ? 6.126 -7.426 -3.349 1.00 92.31 195 VAL A C 1
ATOM 1456 O O . VAL A 1 195 ? 7.108 -7.687 -4.044 1.00 92.31 195 VAL A O 1
ATOM 1459 N N . GLN A 1 196 ? 4.999 -6.925 -3.868 1.00 91.50 196 GLN A N 1
ATOM 1460 C CA . GLN A 1 196 ? 4.879 -6.604 -5.295 1.00 91.50 196 GLN A CA 1
ATOM 1461 C C . GLN A 1 196 ? 5.950 -5.599 -5.720 1.00 91.50 196 GLN A C 1
ATOM 1463 O O . GLN A 1 196 ? 6.703 -5.856 -6.656 1.00 91.50 196 GLN A O 1
ATOM 1468 N N . ILE A 1 197 ? 6.065 -4.490 -4.982 1.00 92.31 197 ILE A N 1
ATOM 1469 C CA . ILE A 1 197 ? 7.079 -3.462 -5.225 1.00 92.31 197 ILE A CA 1
ATOM 1470 C C . ILE A 1 197 ? 8.479 -4.093 -5.169 1.00 92.31 197 ILE A C 1
ATOM 1472 O O . ILE A 1 197 ? 9.251 -3.949 -6.113 1.00 92.31 197 ILE A O 1
ATOM 1476 N N . TYR A 1 198 ? 8.795 -4.862 -4.123 1.00 92.12 198 TYR A N 1
ATOM 1477 C CA . TYR A 1 198 ? 10.088 -5.537 -3.982 1.00 92.12 198 TYR A CA 1
ATOM 1478 C C . TYR A 1 198 ? 10.468 -6.385 -5.200 1.00 92.12 198 TYR A C 1
ATOM 1480 O O . TYR A 1 198 ? 11.588 -6.267 -5.705 1.00 92.12 198 TYR A O 1
ATOM 1488 N N . HIS A 1 199 ? 9.556 -7.240 -5.669 1.00 90.62 199 HIS A N 1
ATOM 1489 C CA . HIS A 1 199 ? 9.819 -8.116 -6.806 1.00 90.62 199 HIS A CA 1
ATOM 1490 C C . HIS A 1 199 ? 10.017 -7.329 -8.102 1.00 90.62 199 HIS A C 1
ATOM 1492 O O . HIS A 1 199 ? 10.926 -7.663 -8.862 1.00 90.62 199 HIS A O 1
ATOM 1498 N N . GLU A 1 200 ? 9.257 -6.254 -8.319 1.00 90.81 200 GLU A N 1
ATOM 1499 C CA . GLU A 1 200 ? 9.441 -5.389 -9.488 1.00 90.81 200 GLU A CA 1
ATOM 1500 C C . GLU A 1 200 ? 10.801 -4.680 -9.477 1.00 90.81 200 GLU A C 1
ATOM 1502 O O . GLU A 1 200 ? 11.525 -4.737 -10.473 1.00 90.81 200 GLU A O 1
ATOM 1507 N N . LEU A 1 201 ? 11.210 -4.093 -8.342 1.00 88.31 201 LEU A N 1
ATOM 1508 C CA . LEU A 1 201 ? 12.528 -3.453 -8.235 1.00 88.31 201 LEU A CA 1
ATOM 1509 C C . LEU A 1 201 ? 13.664 -4.468 -8.409 1.00 88.31 201 LEU A C 1
ATOM 1511 O O . LEU A 1 201 ? 14.669 -4.177 -9.058 1.00 88.31 201 LEU A O 1
ATOM 1515 N N . LYS A 1 202 ? 13.523 -5.666 -7.827 1.00 87.31 202 LYS A N 1
ATOM 1516 C CA . LYS A 1 202 ? 14.541 -6.725 -7.885 1.00 87.31 202 LYS A CA 1
ATOM 1517 C C . LYS A 1 202 ? 14.733 -7.268 -9.297 1.00 87.31 202 LYS A C 1
ATOM 1519 O O . LYS A 1 202 ? 15.852 -7.636 -9.645 1.00 87.31 202 LYS A O 1
ATOM 1524 N N . LEU A 1 203 ? 13.667 -7.362 -10.087 1.00 83.31 203 LEU A N 1
ATOM 1525 C CA . LEU A 1 203 ? 13.762 -7.779 -11.484 1.00 83.31 203 LEU A CA 1
ATOM 1526 C C . LEU A 1 203 ? 14.549 -6.760 -12.298 1.00 83.31 203 LEU A C 1
ATOM 1528 O O . LEU A 1 203 ? 15.502 -7.132 -12.974 1.00 83.31 203 LEU A O 1
ATOM 1532 N N . ASP A 1 204 ? 14.235 -5.482 -12.141 1.00 78.12 204 ASP A N 1
ATOM 1533 C CA . ASP A 1 204 ? 14.933 -4.412 -12.849 1.00 78.12 204 ASP A CA 1
ATOM 1534 C C . ASP A 1 204 ? 16.416 -4.331 -12.429 1.00 78.12 204 ASP A C 1
ATOM 1536 O O . ASP A 1 204 ? 17.295 -4.147 -13.269 1.00 78.12 204 ASP A O 1
ATOM 1540 N N . ALA A 1 205 ? 16.727 -4.589 -11.152 1.00 73.06 205 ALA A N 1
ATOM 1541 C CA . ALA A 1 205 ? 18.107 -4.689 -10.668 1.00 73.06 205 ALA A CA 1
ATOM 1542 C C . ALA A 1 205 ? 18.886 -5.880 -11.265 1.00 73.06 205 ALA A C 1
ATOM 1544 O O . ALA A 1 205 ? 20.108 -5.816 -11.374 1.00 73.06 205 ALA A O 1
ATOM 1545 N N . LYS A 1 206 ? 18.203 -6.966 -11.653 1.00 58.94 206 LYS A N 1
ATOM 1546 C CA . LYS A 1 206 ? 18.812 -8.132 -12.321 1.00 58.94 206 LYS A CA 1
ATOM 1547 C C . LYS A 1 206 ? 18.978 -7.943 -13.830 1.00 58.94 206 LYS A C 1
ATOM 1549 O O . LYS A 1 206 ? 19.821 -8.609 -14.420 1.00 58.94 206 LYS A O 1
ATOM 1554 N N . VAL A 1 207 ? 18.180 -7.072 -14.448 1.00 56.16 207 VAL A N 1
ATOM 1555 C CA . VAL A 1 207 ? 18.247 -6.761 -15.887 1.00 56.16 207 VAL A CA 1
ATOM 1556 C C . VAL A 1 207 ? 19.367 -5.754 -16.203 1.00 56.16 207 VAL A C 1
ATOM 1558 O O . VAL A 1 207 ? 19.785 -5.651 -17.352 1.00 56.16 207 VAL A O 1
ATOM 1561 N N . ALA A 1 208 ? 19.936 -5.072 -15.204 1.00 40.56 208 ALA A N 1
ATOM 1562 C CA . ALA A 1 208 ? 21.089 -4.191 -15.394 1.00 40.56 208 ALA A CA 1
ATOM 1563 C C . ALA A 1 208 ? 22.421 -4.978 -15.434 1.00 40.56 208 ALA A C 1
ATOM 1565 O O . ALA A 1 208 ? 22.910 -5.445 -14.404 1.00 40.56 208 ALA A O 1
ATOM 1566 N N . PRO A 1 209 ? 23.068 -5.048 -16.610 1.00 43.97 209 PRO A N 1
ATOM 1567 C CA . PRO A 1 209 ? 24.290 -4.273 -16.792 1.00 43.97 209 PRO A CA 1
ATOM 1568 C C . PRO A 1 209 ? 24.222 -3.402 -18.056 1.00 43.97 209 PRO A C 1
ATOM 1570 O O . PRO A 1 209 ? 23.767 -3.838 -19.107 1.00 43.97 209 PRO A O 1
ATOM 1573 N N . THR A 1 210 ? 24.746 -2.176 -17.943 1.00 41.62 210 THR A N 1
ATOM 1574 C CA . THR A 1 210 ? 24.954 -1.162 -19.002 1.00 41.62 210 THR A CA 1
ATOM 1575 C C . THR A 1 210 ? 23.714 -0.561 -19.687 1.00 41.62 210 THR A C 1
ATOM 1577 O O . THR A 1 210 ? 23.117 -1.166 -20.564 1.00 41.62 210 THR A O 1
ATOM 1580 N N . GLY A 1 211 ? 23.459 0.725 -19.403 1.00 39.38 211 GLY A N 1
ATOM 1581 C CA . GLY A 1 211 ? 22.947 1.667 -20.408 1.00 39.38 211 GLY A CA 1
ATOM 1582 C C . GLY A 1 211 ? 21.505 2.159 -20.244 1.00 39.38 211 GLY A C 1
ATOM 1583 O O . GLY A 1 211 ? 20.564 1.407 -20.433 1.00 39.38 211 GLY A O 1
ATOM 1584 N N . ALA A 1 212 ? 21.388 3.469 -19.998 1.00 35.22 212 ALA A N 1
ATOM 1585 C CA . ALA A 1 212 ? 20.251 4.349 -20.291 1.00 35.22 212 ALA A CA 1
ATOM 1586 C C . ALA A 1 212 ? 18.871 3.985 -19.700 1.00 35.22 212 ALA A C 1
ATOM 1588 O O . ALA A 1 212 ? 18.098 3.211 -20.259 1.00 35.22 212 ALA A O 1
ATOM 1589 N N . ALA A 1 213 ? 18.513 4.679 -18.614 1.00 37.09 213 ALA A N 1
ATOM 1590 C CA . ALA A 1 213 ? 17.124 4.822 -18.190 1.00 37.09 213 ALA A CA 1
ATOM 1591 C C . ALA A 1 213 ? 16.297 5.499 -19.310 1.00 37.09 213 ALA A C 1
ATOM 1593 O O . ALA A 1 213 ? 16.730 6.535 -19.827 1.00 37.09 213 ALA A O 1
ATOM 1594 N N . PRO A 1 214 ? 15.119 4.970 -19.692 1.00 35.00 214 PRO A N 1
ATOM 1595 C CA . PRO A 1 214 ? 14.215 5.662 -20.600 1.00 35.00 214 PRO A CA 1
ATOM 1596 C C . PRO A 1 214 ? 13.677 6.928 -19.930 1.00 35.00 214 PRO A C 1
ATOM 1598 O O . PRO A 1 214 ? 13.251 6.901 -18.773 1.00 35.00 214 PRO A O 1
ATOM 1601 N N . HIS A 1 215 ? 13.710 8.033 -20.676 1.00 36.59 215 HIS A N 1
ATOM 1602 C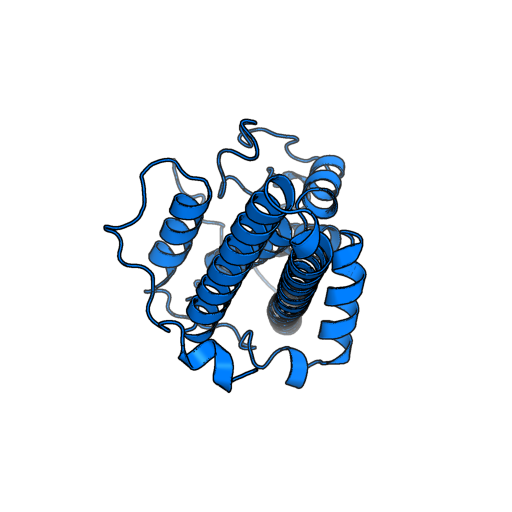 CA . HIS A 1 215 ? 13.177 9.334 -20.288 1.00 36.59 215 HIS A CA 1
ATOM 1603 C C . HIS A 1 215 ? 11.787 9.204 -19.653 1.00 36.59 215 HIS A C 1
ATOM 1605 O O . HIS A 1 215 ? 10.856 8.674 -20.260 1.00 36.59 215 HIS A O 1
ATOM 1611 N N . ALA A 1 216 ? 11.645 9.737 -18.440 1.00 38.75 216 ALA A N 1
ATOM 1612 C CA . ALA A 1 216 ? 10.352 9.983 -17.833 1.00 38.75 216 ALA A CA 1
ATOM 1613 C C . ALA A 1 216 ? 9.536 10.887 -18.769 1.00 38.75 216 ALA A C 1
ATOM 1615 O O . ALA A 1 216 ? 9.884 12.053 -18.953 1.00 38.75 216 ALA A O 1
ATOM 1616 N N . GLN A 1 217 ? 8.450 10.368 -19.348 1.00 33.88 217 GLN A N 1
ATOM 1617 C CA . GLN A 1 217 ? 7.371 11.228 -19.819 1.00 33.88 217 GLN A CA 1
ATOM 1618 C C . GLN A 1 217 ? 6.798 11.916 -18.581 1.00 33.88 217 GLN A C 1
ATOM 1620 O O . GLN A 1 217 ? 6.039 11.332 -17.807 1.00 33.88 217 GLN A O 1
ATOM 1625 N N . GLN A 1 218 ? 7.235 13.156 -18.362 1.00 32.16 218 GLN A N 1
ATOM 1626 C CA . GLN A 1 218 ? 6.482 14.116 -17.577 1.00 32.16 218 GLN A CA 1
ATOM 1627 C C . GLN A 1 218 ? 5.091 14.163 -18.212 1.00 32.16 218 GLN A C 1
ATOM 1629 O O . GLN A 1 218 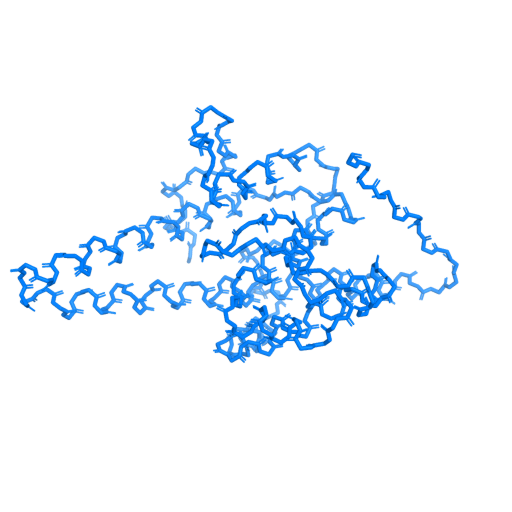? 4.968 14.482 -19.391 1.00 32.16 218 GLN A O 1
ATOM 1634 N N . MET A 1 219 ? 4.056 13.775 -17.461 1.00 31.97 219 MET A N 1
ATOM 1635 C CA . MET A 1 219 ? 2.695 14.146 -17.827 1.00 31.97 219 MET A CA 1
ATOM 1636 C C . MET A 1 219 ? 2.674 15.672 -17.861 1.00 31.97 219 MET A C 1
ATOM 1638 O O . MET A 1 219 ? 2.732 16.315 -16.811 1.00 31.97 219 MET A O 1
ATOM 1642 N N . GLU A 1 220 ? 2.692 16.227 -19.071 1.00 29.00 220 GLU A N 1
ATOM 1643 C CA . GLU A 1 220 ? 2.411 17.632 -19.321 1.00 29.00 220 GLU A CA 1
ATOM 1644 C C . GLU A 1 220 ? 1.047 17.941 -18.686 1.00 29.00 220 GLU A C 1
ATOM 1646 O O . GLU A 1 220 ? 0.036 17.312 -19.008 1.00 29.00 220 GLU A O 1
ATOM 1651 N N . ARG A 1 221 ? 1.073 18.836 -17.695 1.00 31.06 221 ARG A N 1
ATOM 1652 C CA . ARG A 1 221 ? -0.099 19.562 -17.206 1.00 31.06 221 ARG A CA 1
ATOM 1653 C C . ARG A 1 221 ? -0.367 20.731 -18.137 1.00 31.06 221 ARG A C 1
ATOM 1655 O O . ARG A 1 221 ? 0.627 21.386 -18.522 1.00 31.06 221 ARG A O 1
#